Protein AF-A0A2H3NY07-F1 (afdb_monomer_lite)

Organism: NCBI:txid1469170

Secondary structure (DSSP, 8-state):
--PPPPPSS-S---EEEEEE-TTS-EEEEEEB-HHHHHT-EEEE--TT-TT-TT-EEHHHHHT-SSHHHHHHHH---SEEEE-SSEEEEEETTEEEEEEEETTEEEEEEEEE-STTEEEEETTEEE-TT-BGGGS-HHHHTT-EE---TT-S-TT--EEEEEEBBPTT--SSSSPPBGGGGTSEEEEEEETTTTEEEEEEEE-SS--

Foldseek 3Di:
DDDDDDDPDFQADWDWDWDQDPVRDTAIATAAEPVQLQVKFKAFQDPPCPPRPPGDRNVVQFPDPDPVVVCVVPNAAPDWDDDPFWIWGHHVQKIWIWGDDPSFTGTFKIKGQDQRIWMQTPNHIDGFPAALVSHDPNQVVQKDADPPPPDPPPFFGIKHKHFYADPPQDPPHDGHTPPNRQFTWMFTAGPVSRTTRMIMTGHPGRD

Sequence (207 aa):
MLCLVSVPGYAQDVDVFRSEDMHGQTSERPYISYGYLQAVLIGRDDADVQTLDRGLVFQELLEVSSVDDIINMLGEPVSVDETRRTTTLNYEGARIEYYEHDGSTGVINIEIDGCDWSLTVAGTRLYPGMDVEALSPSVQAGRKAGDTSTFDAQDIDSFVAIPIAAPDSGRRGAPEMMQEGRAQFLLFANDETDVVEMIRFTRLGPW

pLDDT: mean 80.47, std 17.18, range [29.16, 98.0]

Radius of gyration: 17.13 Å; chains: 1; bounding box: 45×46×42 Å

Structure (mmCIF, N/CA/C/O backbone):
data_AF-A0A2H3NY07-F1
#
_entry.id   AF-A0A2H3NY07-F1
#
loop_
_atom_site.group_PDB
_atom_site.id
_atom_site.type_symbol
_atom_site.label_atom_id
_atom_site.label_alt_id
_atom_site.label_comp_id
_atom_site.label_asym_id
_atom_site.label_entity_id
_atom_site.label_seq_id
_atom_site.pdbx_PDB_ins_code
_atom_site.Cartn_x
_atom_site.Cartn_y
_atom_site.Cartn_z
_atom_site.occupancy
_atom_site.B_iso_or_equiv
_atom_site.auth_seq_id
_atom_site.auth_comp_id
_atom_site.auth_asym_id
_atom_site.auth_atom_id
_atom_site.pdbx_PDB_model_num
ATOM 1 N N . MET A 1 1 ? -0.164 -26.821 3.092 1.00 33.91 1 MET A N 1
ATOM 2 C CA . MET A 1 1 ? -1.286 -26.445 2.210 1.00 33.91 1 MET A CA 1
ATOM 3 C C . MET A 1 1 ? -0.644 -25.728 1.035 1.00 33.91 1 MET A C 1
ATOM 5 O O . MET A 1 1 ? 0.132 -24.823 1.284 1.00 33.91 1 MET A O 1
ATOM 9 N N . LEU A 1 2 ? -0.771 -26.257 -0.183 1.00 29.16 2 LEU A N 1
ATOM 10 C CA . LEU A 1 2 ? -0.069 -25.753 -1.372 1.00 29.16 2 LEU A CA 1
ATOM 11 C C . LEU A 1 2 ? -1.002 -24.778 -2.096 1.00 29.16 2 LEU A C 1
ATOM 13 O O . LEU A 1 2 ? -2.047 -25.210 -2.583 1.00 29.16 2 LEU A O 1
ATOM 17 N N . CYS A 1 3 ? -0.650 -23.494 -2.135 1.00 33.53 3 CYS A N 1
ATOM 18 C CA . CYS A 1 3 ? -1.372 -22.505 -2.932 1.00 33.53 3 CYS A CA 1
ATOM 19 C C . CYS A 1 3 ? -1.146 -22.786 -4.426 1.00 33.53 3 CYS A C 1
ATOM 21 O O . CYS A 1 3 ? -0.040 -23.113 -4.858 1.00 33.53 3 CYS A O 1
ATOM 23 N N . LEU A 1 4 ? -2.233 -22.748 -5.197 1.00 32.88 4 LEU A N 1
ATOM 24 C CA . LEU A 1 4 ? -2.273 -23.092 -6.617 1.00 32.88 4 LEU A CA 1
ATOM 25 C C . LEU A 1 4 ? -1.546 -22.047 -7.478 1.00 32.88 4 LEU A C 1
ATOM 27 O O . LEU A 1 4 ? -1.662 -20.847 -7.259 1.00 32.88 4 LEU A O 1
ATOM 31 N N . VAL A 1 5 ? -0.830 -22.553 -8.482 1.00 36.59 5 VAL A N 1
ATOM 32 C CA . VAL A 1 5 ? 0.031 -21.820 -9.422 1.00 36.59 5 VAL A CA 1
ATOM 33 C C . VAL A 1 5 ? -0.788 -20.888 -10.329 1.00 36.59 5 VAL A C 1
ATOM 35 O O . VAL A 1 5 ? -1.816 -21.299 -10.874 1.00 36.59 5 VAL A O 1
ATOM 38 N N . SER A 1 6 ? -0.316 -19.650 -10.506 1.00 34.41 6 SER A N 1
ATOM 39 C CA . SER A 1 6 ? -0.931 -18.618 -11.347 1.00 34.41 6 SER A CA 1
ATOM 40 C C . SER A 1 6 ? -0.688 -18.819 -12.857 1.00 34.41 6 SER A C 1
ATOM 42 O O . SER A 1 6 ? 0.208 -19.535 -13.304 1.00 34.41 6 SER A O 1
ATOM 44 N N . VAL A 1 7 ? -1.565 -18.189 -13.644 1.00 38.09 7 VAL A N 1
ATOM 45 C CA . VAL A 1 7 ? -1.602 -18.089 -15.119 1.00 38.09 7 VAL A CA 1
ATOM 46 C C . VAL A 1 7 ? -0.354 -17.335 -15.640 1.00 38.09 7 VAL A C 1
ATOM 48 O O . VAL A 1 7 ? 0.185 -16.526 -14.890 1.00 38.09 7 VAL A O 1
ATOM 51 N N . PRO A 1 8 ? 0.135 -17.531 -16.891 1.00 38.34 8 PRO A N 1
ATOM 52 C CA . PRO A 1 8 ? 1.382 -16.905 -17.334 1.00 38.34 8 PRO A CA 1
ATOM 53 C C . PRO A 1 8 ? 1.234 -15.378 -17.444 1.00 38.34 8 PRO A C 1
ATOM 55 O O . PRO A 1 8 ? 0.572 -14.878 -18.354 1.00 38.34 8 PRO A O 1
ATOM 58 N N . GLY A 1 9 ? 1.865 -14.656 -16.520 1.00 52.06 9 GLY A N 1
ATOM 59 C CA . GLY A 1 9 ? 1.938 -13.195 -16.441 1.00 52.06 9 GLY A CA 1
ATOM 60 C C . GLY A 1 9 ? 2.666 -12.769 -15.15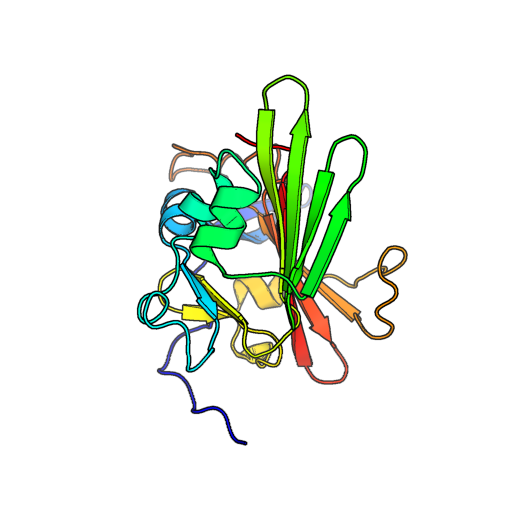9 1.00 52.06 9 GLY A C 1
ATOM 61 O O . GLY A 1 9 ? 2.692 -13.531 -14.196 1.00 52.06 9 GLY A O 1
ATOM 62 N N . TYR A 1 10 ? 3.296 -11.589 -15.147 1.00 54.22 10 TYR A N 1
ATOM 63 C CA . TYR A 1 10 ? 3.945 -11.063 -13.936 1.00 54.22 10 TYR A CA 1
ATOM 64 C C . TYR A 1 10 ? 2.909 -10.631 -12.897 1.00 54.22 10 TYR A C 1
ATOM 66 O O . TYR A 1 10 ? 1.843 -10.133 -13.264 1.00 54.22 10 TYR A O 1
ATOM 74 N N . ALA A 1 11 ? 3.271 -10.752 -11.616 1.00 48.78 11 ALA A N 1
ATOM 75 C CA . ALA A 1 11 ? 2.436 -10.515 -10.437 1.00 48.78 11 ALA A CA 1
ATOM 76 C C . ALA A 1 11 ? 1.826 -9.106 -10.327 1.00 48.78 11 ALA A C 1
ATOM 78 O O . ALA A 1 11 ? 0.896 -8.889 -9.557 1.00 48.78 11 ALA A O 1
ATOM 79 N N . GLN A 1 12 ? 2.338 -8.159 -11.115 1.00 56.06 12 GLN A N 1
ATOM 80 C CA . GLN A 1 12 ? 1.830 -6.799 -11.252 1.00 56.06 12 GLN A CA 1
ATOM 81 C C . GLN A 1 12 ? 2.138 -6.267 -12.655 1.00 56.06 12 GLN A C 1
ATOM 83 O O . GLN A 1 12 ? 3.253 -6.449 -13.159 1.00 56.06 12 GLN A O 1
ATOM 88 N N . ASP A 1 13 ? 1.182 -5.567 -13.261 1.00 63.28 13 ASP A N 1
ATOM 89 C CA . ASP A 1 13 ? 1.467 -4.698 -14.404 1.00 63.28 13 ASP A CA 1
ATOM 90 C C . ASP A 1 13 ? 1.715 -3.279 -13.878 1.00 63.28 13 ASP A C 1
ATOM 92 O O . ASP A 1 13 ? 0.894 -2.714 -13.149 1.00 63.28 13 ASP A O 1
ATOM 96 N N . VAL A 1 14 ? 2.885 -2.727 -14.190 1.00 66.81 14 VAL A N 1
ATOM 97 C CA . VAL A 1 14 ? 3.298 -1.377 -13.791 1.00 66.81 14 VAL A CA 1
ATOM 98 C C . VAL A 1 14 ? 3.719 -0.623 -15.031 1.00 66.81 14 VAL A C 1
ATOM 100 O O . VAL A 1 14 ? 4.373 -1.173 -15.919 1.00 66.81 14 VAL A O 1
ATOM 103 N N . ASP A 1 15 ? 3.396 0.661 -15.066 1.00 78.88 15 ASP A N 1
ATOM 104 C CA . ASP A 1 15 ? 3.980 1.517 -16.077 1.00 78.88 15 ASP A CA 1
ATOM 105 C C . ASP A 1 15 ? 5.436 1.813 -15.697 1.00 78.88 15 ASP A C 1
ATOM 107 O O . ASP A 1 15 ? 5.825 1.820 -14.526 1.00 78.88 15 ASP A O 1
ATOM 111 N N . VAL A 1 16 ? 6.261 2.076 -16.703 1.00 75.69 16 VAL A N 1
ATOM 112 C CA . VAL A 1 16 ? 7.671 2.406 -16.512 1.00 75.69 16 VAL A CA 1
ATOM 113 C C . VAL A 1 16 ? 7.947 3.727 -17.194 1.00 75.69 16 VAL A C 1
ATOM 115 O O . VAL A 1 16 ? 7.665 3.894 -18.382 1.00 75.69 16 VAL A O 1
ATOM 118 N N . PHE A 1 17 ? 8.546 4.663 -16.463 1.00 78.25 17 PHE A N 1
ATOM 119 C CA . PHE A 1 17 ? 9.126 5.847 -17.081 1.00 78.25 17 PHE A CA 1
ATOM 120 C C . PHE A 1 17 ? 10.647 5.759 -17.054 1.00 78.25 17 PHE A C 1
ATOM 122 O O . PHE A 1 17 ? 11.261 5.208 -16.137 1.00 78.25 17 PHE A O 1
ATOM 129 N N . ARG A 1 18 ? 11.255 6.308 -18.102 1.00 75.38 18 ARG A N 1
ATOM 130 C CA . ARG A 1 18 ? 12.702 6.413 -18.232 1.00 75.38 18 ARG A CA 1
ATOM 131 C C . ARG A 1 18 ? 13.138 7.771 -17.714 1.00 75.38 18 ARG A C 1
ATOM 133 O O . ARG A 1 18 ? 12.668 8.794 -18.209 1.00 75.38 18 ARG A O 1
ATOM 140 N N . SER A 1 19 ? 14.035 7.773 -16.737 1.00 68.62 19 SER A N 1
ATOM 141 C CA . SER A 1 19 ? 14.726 8.978 -16.286 1.00 68.62 19 SER A CA 1
ATOM 142 C C . SER A 1 19 ? 16.207 8.863 -16.587 1.00 68.62 19 SER A C 1
ATOM 144 O O . SER A 1 19 ? 16.833 7.865 -16.232 1.00 68.62 19 SER A O 1
ATOM 146 N N . GLU A 1 20 ? 16.758 9.887 -17.222 1.00 72.56 20 GLU A N 1
ATOM 147 C CA . GLU A 1 20 ? 18.198 10.033 -17.389 1.00 72.56 20 GLU A CA 1
ATOM 148 C C . GLU A 1 20 ? 18.765 10.720 -16.143 1.00 72.56 20 GLU A C 1
ATOM 150 O O . GLU A 1 20 ? 18.249 11.755 -15.711 1.00 72.56 20 GLU A O 1
ATOM 155 N N . ASP A 1 21 ? 19.769 10.115 -15.513 1.00 68.75 21 ASP A N 1
ATOM 156 C CA . ASP A 1 21 ? 20.472 10.742 -14.399 1.00 68.75 21 ASP A CA 1
ATOM 157 C C . ASP A 1 21 ? 21.435 11.844 -14.883 1.00 68.75 21 ASP A C 1
ATOM 159 O O . ASP A 1 21 ? 21.634 12.064 -16.079 1.00 68.75 21 ASP A O 1
ATOM 163 N N . MET A 1 22 ? 22.073 12.551 -13.944 1.00 66.12 22 MET A N 1
ATOM 164 C CA . MET A 1 22 ? 23.036 13.616 -14.273 1.00 66.12 22 MET A CA 1
ATOM 165 C C . MET A 1 22 ? 24.298 13.114 -15.007 1.00 66.12 22 MET A C 1
ATOM 167 O O . MET A 1 22 ? 25.128 13.927 -15.415 1.00 66.12 22 MET A O 1
ATOM 171 N N . HIS A 1 23 ? 24.460 11.799 -15.167 1.00 72.38 23 HIS A N 1
ATOM 172 C CA . HIS A 1 23 ? 25.573 11.146 -15.849 1.00 72.38 23 HIS A CA 1
ATOM 173 C C . HIS A 1 23 ? 25.169 10.535 -17.200 1.00 72.38 23 HIS A C 1
ATOM 175 O O . HIS A 1 23 ? 25.985 9.853 -17.824 1.00 72.38 23 HIS A O 1
ATOM 181 N N . GLY A 1 24 ? 23.947 10.791 -17.678 1.00 67.75 24 GLY A N 1
ATOM 182 C CA . GLY A 1 24 ? 23.454 10.270 -18.951 1.00 67.75 24 GLY A CA 1
ATOM 183 C C . GLY A 1 24 ? 22.980 8.816 -18.887 1.00 67.75 24 GLY A C 1
ATOM 184 O O . GLY A 1 24 ? 22.704 8.209 -19.924 1.00 67.75 24 GLY A O 1
ATOM 185 N N . GLN A 1 25 ? 22.904 8.218 -17.693 1.00 71.94 25 GLN A N 1
ATOM 186 C CA . GLN A 1 25 ? 22.398 6.861 -17.537 1.00 71.94 25 GLN A CA 1
ATOM 187 C C . GLN A 1 25 ? 20.877 6.880 -17.493 1.00 71.94 25 GLN A C 1
ATOM 189 O O . GLN A 1 25 ? 20.257 7.512 -16.639 1.00 71.94 25 GLN A O 1
ATOM 194 N N . THR A 1 26 ? 20.264 6.145 -18.416 1.00 72.62 26 THR A N 1
ATOM 195 C CA . THR A 1 26 ? 18.824 5.909 -18.392 1.00 72.62 26 THR A CA 1
ATOM 196 C C . THR A 1 26 ? 18.505 4.833 -17.361 1.00 72.62 26 THR A C 1
ATOM 198 O O . THR A 1 26 ? 18.963 3.700 -17.481 1.00 72.62 26 THR A O 1
ATOM 201 N N . SER A 1 27 ? 17.686 5.183 -16.377 1.00 70.62 27 SER A N 1
ATOM 202 C CA . SER A 1 27 ? 17.085 4.246 -15.431 1.00 70.62 27 SER A CA 1
ATOM 203 C C . SER A 1 27 ? 15.594 4.116 -15.709 1.00 70.62 27 SER A C 1
ATOM 205 O O . SER A 1 27 ? 14.904 5.101 -15.982 1.00 70.62 27 SER A O 1
ATOM 207 N N . GLU A 1 28 ? 15.107 2.884 -15.655 1.00 79.31 28 GLU A N 1
ATOM 208 C CA . G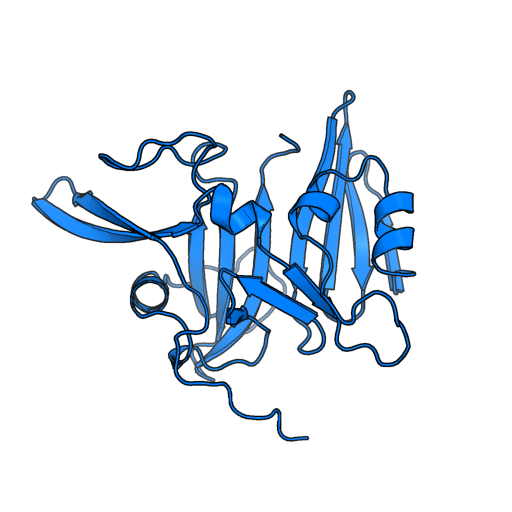LU A 1 28 ? 13.686 2.568 -15.698 1.00 79.31 28 GLU A CA 1
ATOM 209 C C . GLU A 1 28 ? 13.141 2.560 -14.272 1.00 79.31 28 GLU A C 1
ATOM 211 O O . GLU A 1 28 ? 13.731 1.953 -13.378 1.00 79.31 28 GLU A O 1
ATOM 216 N N . ARG A 1 29 ? 12.042 3.281 -14.045 1.00 79.56 29 ARG A N 1
ATOM 217 C CA . ARG A 1 29 ? 11.394 3.364 -12.736 1.00 79.56 29 ARG A CA 1
ATOM 218 C C . ARG A 1 29 ? 9.937 2.926 -12.853 1.00 79.56 29 ARG A C 1
ATOM 220 O O . ARG A 1 29 ? 9.212 3.537 -13.645 1.00 79.56 29 ARG A O 1
ATOM 227 N N . PRO A 1 30 ? 9.514 1.893 -12.101 1.00 87.12 30 PRO A N 1
ATOM 228 C CA . PRO A 1 30 ? 8.125 1.468 -12.099 1.00 87.12 30 PRO A CA 1
ATOM 229 C C . PRO A 1 30 ? 7.254 2.516 -11.401 1.00 87.12 30 PRO A C 1
ATOM 231 O O . PRO A 1 30 ? 7.706 3.188 -10.472 1.00 87.12 30 PRO A O 1
ATOM 234 N N . TYR A 1 31 ? 6.007 2.644 -11.833 1.00 87.62 31 TYR A N 1
ATOM 235 C CA . TYR A 1 31 ? 4.976 3.424 -11.159 1.00 87.62 31 TYR A CA 1
ATOM 236 C C . TYR A 1 31 ? 3.590 2.829 -11.431 1.00 87.62 31 TYR A C 1
ATOM 238 O O . TYR A 1 31 ? 3.377 2.104 -12.405 1.00 87.62 31 TYR A O 1
ATOM 246 N N . ILE A 1 32 ? 2.631 3.157 -10.570 1.00 87.81 32 ILE A N 1
ATOM 247 C CA . ILE A 1 32 ? 1.217 2.835 -10.772 1.00 87.81 32 ILE A CA 1
ATOM 248 C C . ILE A 1 32 ? 0.518 4.096 -11.275 1.00 87.81 32 ILE A C 1
ATOM 250 O O . ILE A 1 32 ? 0.571 5.148 -10.634 1.00 87.81 32 ILE A O 1
ATOM 254 N N . SER A 1 33 ? -0.117 4.018 -12.446 1.00 87.94 33 SER A N 1
ATOM 255 C CA . SER A 1 33 ? -0.945 5.120 -12.936 1.00 87.94 33 SER A CA 1
ATOM 256 C C . SER A 1 33 ? -2.154 5.324 -12.024 1.00 87.94 33 SER A C 1
ATOM 258 O O . SER A 1 33 ? -2.652 4.370 -11.424 1.00 87.94 33 SER A O 1
ATOM 260 N N . TYR A 1 34 ? -2.676 6.552 -11.956 1.00 86.19 34 TYR A N 1
ATOM 261 C CA . TYR A 1 34 ? -3.884 6.812 -11.171 1.00 86.19 34 TYR A CA 1
ATOM 262 C C . TYR A 1 34 ? -5.042 5.896 -11.595 1.00 86.19 34 TYR A C 1
ATOM 264 O O . TYR A 1 34 ? -5.708 5.322 -10.747 1.00 86.19 34 TYR A O 1
ATOM 272 N N . GLY A 1 35 ? -5.217 5.660 -12.902 1.00 86.00 35 GLY A N 1
ATOM 273 C CA . GLY A 1 35 ? -6.235 4.740 -13.418 1.00 86.00 35 GLY A CA 1
ATOM 274 C C . GLY A 1 35 ? -6.055 3.291 -12.950 1.00 86.00 35 GLY A C 1
ATOM 275 O O . GLY A 1 35 ? -7.044 2.621 -12.669 1.00 86.00 35 GLY A O 1
ATOM 276 N N . TYR A 1 36 ? -4.813 2.811 -12.820 1.00 86.88 36 TYR A N 1
ATOM 277 C CA . TYR A 1 36 ? -4.547 1.492 -12.240 1.00 86.88 36 TYR A CA 1
ATOM 278 C C . TYR A 1 36 ? -4.832 1.452 -10.744 1.00 86.88 36 TYR A C 1
ATOM 280 O O . TYR A 1 36 ? -5.387 0.455 -10.296 1.00 86.88 36 TYR A O 1
ATOM 288 N N . LEU A 1 37 ? -4.549 2.52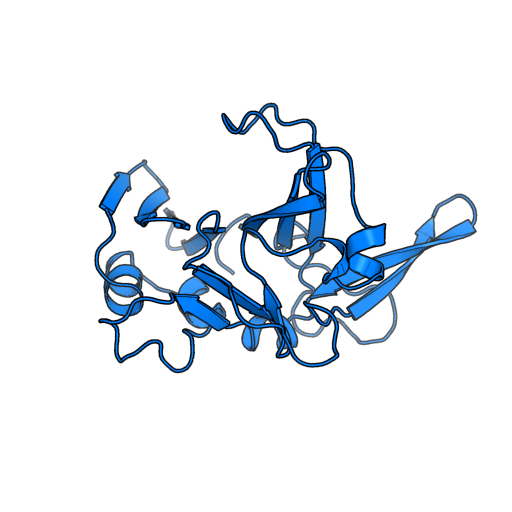7 -9.998 1.00 88.19 37 LEU A N 1
ATOM 289 C CA . LEU A 1 37 ? -4.929 2.626 -8.585 1.00 88.19 37 LEU A CA 1
ATOM 290 C C . LEU A 1 37 ? -6.444 2.440 -8.394 1.00 88.19 37 LEU A C 1
ATOM 292 O O . LEU A 1 37 ? -6.850 1.688 -7.513 1.00 88.19 37 LEU A O 1
ATOM 296 N N . GLN A 1 38 ? -7.273 3.067 -9.240 1.00 86.94 38 GLN A N 1
ATOM 297 C CA . GLN A 1 38 ? -8.741 2.953 -9.150 1.00 86.94 38 GLN A CA 1
ATOM 298 C C . GLN A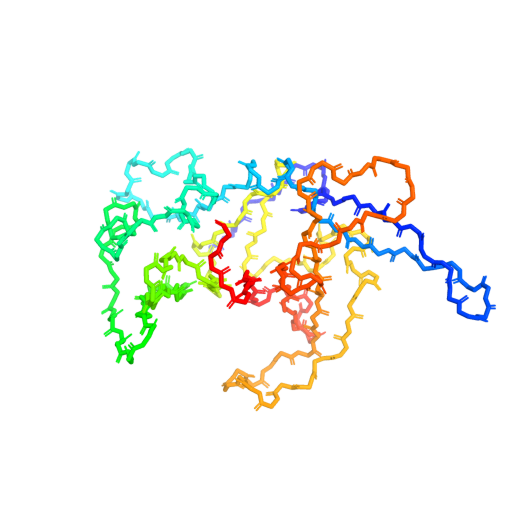 1 38 ? -9.249 1.524 -9.384 1.00 86.94 38 GLN A C 1
ATOM 300 O O . GLN A 1 38 ? -10.356 1.180 -8.980 1.00 86.94 38 GLN A O 1
ATOM 305 N N . ALA A 1 39 ? -8.449 0.701 -10.063 1.00 86.62 39 ALA A N 1
ATOM 306 C CA . ALA A 1 39 ? -8.758 -0.690 -10.362 1.00 86.62 39 ALA A CA 1
ATOM 307 C C . ALA A 1 39 ? -8.104 -1.675 -9.380 1.00 86.62 39 ALA A C 1
ATOM 309 O O . ALA A 1 39 ? -8.273 -2.884 -9.553 1.00 86.62 39 ALA A O 1
ATOM 310 N N . VAL A 1 40 ? -7.348 -1.196 -8.381 1.00 90.25 40 VAL A N 1
ATOM 311 C CA . VAL A 1 40 ? -6.769 -2.079 -7.365 1.00 90.25 40 VAL A CA 1
ATOM 312 C C . VAL A 1 40 ? -7.888 -2.652 -6.511 1.00 90.25 40 VAL A C 1
ATOM 314 O O . VAL A 1 40 ? -8.768 -1.927 -6.047 1.00 90.25 40 VAL A O 1
ATOM 317 N N . LEU A 1 41 ? -7.834 -3.960 -6.289 1.00 90.75 41 LEU A N 1
ATOM 318 C CA . LEU A 1 41 ? -8.743 -4.660 -5.389 1.00 90.75 41 LEU A CA 1
ATOM 319 C C . LEU A 1 41 ? -7.969 -5.145 -4.168 1.00 90.75 41 LEU A C 1
ATOM 321 O O . LEU A 1 41 ? -6.876 -5.680 -4.329 1.00 90.75 41 LEU A O 1
ATOM 325 N N . ILE A 1 42 ? -8.538 -5.001 -2.976 1.00 90.56 42 ILE A N 1
ATOM 326 C CA . ILE A 1 42 ? -8.066 -5.670 -1.763 1.00 90.56 42 ILE A CA 1
ATOM 327 C C . ILE A 1 42 ? -8.949 -6.888 -1.493 1.00 90.56 42 ILE A C 1
ATOM 329 O O . ILE A 1 42 ? -10.177 -6.802 -1.490 1.00 90.56 42 ILE A O 1
ATOM 333 N N . GLY A 1 43 ? -8.315 -8.045 -1.341 1.00 86.38 43 GLY A N 1
ATOM 334 C CA . GLY A 1 43 ? -8.975 -9.321 -1.094 1.00 86.38 43 GLY A CA 1
ATOM 335 C C . GLY A 1 43 ? -8.537 -9.915 0.236 1.00 86.38 43 GLY A C 1
ATOM 336 O O . GLY A 1 43 ? -7.376 -9.769 0.621 1.00 86.38 43 GLY A O 1
ATOM 337 N N . ARG A 1 44 ? -9.470 -10.607 0.891 1.00 83.94 44 ARG A N 1
ATOM 338 C CA . ARG A 1 44 ? -9.249 -11.403 2.099 1.00 83.94 44 ARG A CA 1
ATOM 339 C C . ARG A 1 44 ? -9.849 -12.786 1.858 1.00 83.94 44 ARG A C 1
ATOM 341 O O . ARG A 1 44 ? -11.048 -12.882 1.598 1.00 83.94 44 ARG A O 1
ATOM 348 N N . ASP A 1 45 ? -9.029 -13.828 1.924 1.00 73.12 45 ASP A N 1
ATOM 349 C CA . ASP A 1 45 ? -9.415 -15.229 1.726 1.00 73.12 45 ASP A CA 1
ATOM 350 C C . ASP A 1 45 ? -10.099 -15.778 2.996 1.00 73.12 45 ASP A C 1
ATOM 352 O O . ASP A 1 45 ? -9.696 -16.795 3.551 1.00 73.12 45 ASP A O 1
ATOM 356 N N . ASP A 1 46 ? -11.146 -15.102 3.481 1.00 62.03 46 ASP A N 1
ATOM 357 C CA . ASP A 1 46 ? -11.950 -15.587 4.604 1.00 62.03 46 ASP A CA 1
ATOM 358 C C . ASP A 1 46 ? -13.223 -16.274 4.104 1.00 62.03 46 ASP A C 1
ATOM 360 O O . ASP A 1 46 ? -14.037 -15.689 3.387 1.00 62.03 46 ASP A O 1
ATOM 364 N N . ALA A 1 47 ? -13.424 -17.526 4.520 1.00 44.50 47 ALA A N 1
ATOM 365 C CA . ALA A 1 47 ? -14.522 -18.379 4.058 1.00 44.50 47 ALA A CA 1
ATOM 366 C C . ALA A 1 47 ? -15.930 -17.894 4.475 1.00 44.50 47 ALA A C 1
ATOM 368 O O . ALA A 1 47 ? -16.922 -18.469 4.024 1.00 44.50 47 ALA A O 1
ATOM 369 N N . ASP A 1 48 ? -16.026 -16.863 5.322 1.00 42.53 48 ASP A N 1
ATOM 370 C CA . ASP A 1 48 ? -17.279 -16.403 5.942 1.00 42.53 48 ASP A CA 1
ATOM 371 C C . ASP A 1 48 ? -17.743 -15.007 5.474 1.00 42.53 48 ASP A C 1
ATOM 373 O O . ASP A 1 48 ? -18.860 -14.583 5.778 1.00 42.53 48 ASP A O 1
ATOM 377 N N . VAL A 1 49 ? -16.944 -14.293 4.668 1.00 46.50 49 VAL A N 1
ATOM 378 C CA . VAL A 1 49 ? -17.314 -12.966 4.142 1.00 46.50 49 VAL A CA 1
ATOM 379 C C . VAL A 1 49 ? -17.783 -13.097 2.690 1.00 46.50 49 VAL A C 1
ATOM 381 O O . VAL A 1 49 ? -17.043 -12.844 1.742 1.00 46.50 49 VAL A O 1
ATOM 384 N N . GLN A 1 50 ? -19.057 -13.469 2.498 1.00 41.22 50 GLN A N 1
ATOM 385 C CA . GLN A 1 50 ? -19.695 -13.615 1.170 1.00 41.22 50 GLN A CA 1
ATOM 386 C C . GLN A 1 50 ? -19.628 -12.346 0.289 1.00 41.22 50 GLN A C 1
ATOM 388 O O . GLN A 1 50 ? -19.900 -12.405 -0.909 1.00 41.22 50 GLN A O 1
ATOM 393 N N . THR A 1 51 ? -19.281 -11.192 0.860 1.00 42.50 51 THR A N 1
ATOM 394 C CA . THR A 1 51 ? -19.158 -9.900 0.174 1.00 42.50 51 THR A CA 1
ATOM 395 C C . THR A 1 51 ? -17.808 -9.670 -0.513 1.00 42.50 51 THR A C 1
ATOM 397 O O . THR A 1 51 ? -17.738 -8.799 -1.377 1.00 42.50 51 THR A O 1
ATOM 400 N N . LEU A 1 52 ? -16.760 -10.444 -0.200 1.00 51.66 52 LEU A N 1
ATOM 401 C CA . LEU A 1 52 ? -15.407 -10.242 -0.749 1.00 51.66 52 LEU A CA 1
ATOM 402 C C . LEU A 1 52 ? -15.047 -11.163 -1.921 1.00 51.66 52 LEU A C 1
ATOM 404 O O . LEU A 1 52 ? -13.949 -11.054 -2.458 1.00 51.66 52 LEU A O 1
ATOM 408 N N . ASP A 1 53 ? -15.989 -11.970 -2.415 1.00 46.53 53 ASP A N 1
ATOM 409 C CA . ASP A 1 53 ? -15.801 -12.885 -3.561 1.00 46.53 53 ASP A CA 1
ATOM 410 C C . ASP A 1 53 ? -15.446 -12.150 -4.885 1.00 46.53 53 ASP A C 1
ATOM 412 O O . ASP A 1 53 ? -15.195 -12.761 -5.923 1.00 46.53 53 ASP A O 1
ATOM 416 N N . ARG A 1 54 ? -15.429 -10.805 -4.870 1.00 53.00 54 ARG A N 1
ATOM 417 C CA . ARG A 1 54 ? -14.984 -9.924 -5.967 1.00 53.00 54 ARG A CA 1
ATOM 418 C C . ARG A 1 54 ? -13.843 -8.962 -5.602 1.00 53.00 54 ARG A C 1
ATOM 420 O O . ARG A 1 54 ? -13.420 -8.216 -6.480 1.00 53.00 54 ARG A O 1
ATOM 427 N N . GLY A 1 55 ? -13.345 -8.986 -4.363 1.00 64.06 55 GLY A N 1
ATOM 428 C CA . GLY A 1 55 ? -12.432 -7.978 -3.812 1.00 64.06 55 GLY A CA 1
ATOM 429 C C . GLY A 1 55 ? -13.113 -6.624 -3.556 1.00 64.06 55 GLY A C 1
ATOM 430 O O . GLY A 1 55 ? -14.032 -6.229 -4.273 1.00 64.06 55 GLY A O 1
ATOM 431 N N . LEU A 1 56 ? -12.673 -5.909 -2.519 1.00 83.25 56 LEU A N 1
ATOM 432 C CA . LEU A 1 56 ? -13.081 -4.529 -2.237 1.00 83.25 56 LEU A CA 1
ATOM 433 C C . LEU A 1 56 ? -12.261 -3.578 -3.113 1.00 83.25 56 LEU A C 1
ATOM 435 O O . LEU A 1 56 ? -11.051 -3.758 -3.255 1.00 83.25 56 LEU A O 1
ATOM 439 N N . VAL A 1 57 ? -12.889 -2.553 -3.689 1.00 87.75 57 VAL A N 1
ATOM 440 C CA . VAL A 1 57 ? -12.159 -1.544 -4.464 1.00 87.75 57 VAL A CA 1
ATOM 441 C C . VAL A 1 57 ? -11.271 -0.749 -3.511 1.00 87.75 57 VAL A C 1
ATOM 443 O O . VAL A 1 57 ? -11.749 -0.079 -2.600 1.00 87.75 57 VAL A O 1
ATOM 446 N N . PHE A 1 58 ? -9.960 -0.808 -3.728 1.00 90.94 58 PHE A N 1
ATOM 447 C CA . PHE A 1 58 ? -8.964 -0.191 -2.854 1.00 90.94 58 PHE A CA 1
ATOM 448 C C . PHE A 1 58 ? -9.202 1.310 -2.686 1.00 90.94 58 PHE A C 1
ATOM 450 O O . PHE A 1 58 ? -9.078 1.838 -1.588 1.00 90.94 58 PHE A O 1
ATOM 457 N N . GLN A 1 59 ? -9.611 1.993 -3.759 1.00 89.94 59 GLN A N 1
ATOM 458 C CA . GLN A 1 59 ? -9.933 3.416 -3.710 1.00 89.94 59 GLN A CA 1
ATOM 459 C C . GLN A 1 59 ? -11.108 3.733 -2.771 1.00 89.94 59 GLN A C 1
ATOM 461 O O .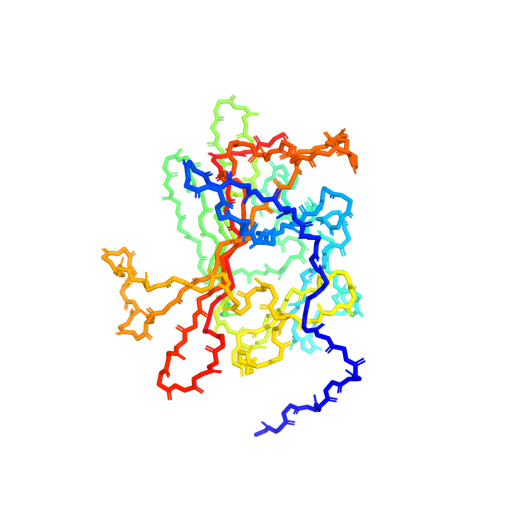 GLN A 1 59 ? -11.038 4.725 -2.053 1.00 89.94 59 GLN A O 1
ATOM 466 N N . GLU A 1 60 ? -12.143 2.889 -2.715 1.00 91.56 60 GLU A N 1
ATOM 467 C CA . GLU A 1 60 ? -13.277 3.091 -1.800 1.00 91.56 60 GLU A CA 1
ATOM 468 C C . GLU A 1 60 ? -12.815 3.031 -0.341 1.00 91.56 60 GLU A C 1
ATOM 470 O O . GLU A 1 60 ? -13.207 3.869 0.467 1.00 91.56 60 GLU A O 1
ATOM 475 N N . LEU A 1 61 ? -11.901 2.106 -0.026 1.00 93.25 61 LEU A N 1
ATOM 476 C CA . LEU A 1 61 ? -11.285 2.010 1.297 1.00 93.25 61 LEU A CA 1
ATOM 477 C C . LEU A 1 61 ? -10.450 3.255 1.645 1.00 93.25 61 LEU A C 1
ATOM 479 O O . LEU A 1 61 ? -10.411 3.676 2.798 1.00 93.25 61 LEU A O 1
ATOM 483 N N . LEU A 1 62 ? -9.784 3.870 0.665 1.00 93.25 62 LEU A N 1
ATOM 484 C CA . LEU A 1 62 ? -9.004 5.091 0.891 1.00 93.25 62 LEU A CA 1
ATOM 485 C C . LEU A 1 62 ? -9.866 6.337 1.131 1.00 93.25 62 LEU A C 1
ATOM 487 O O . LEU A 1 62 ? -9.374 7.302 1.723 1.00 93.25 62 LEU A O 1
ATOM 491 N N . GLU A 1 63 ? -11.115 6.325 0.673 1.00 90.50 63 GLU A N 1
ATOM 492 C CA . GLU A 1 63 ? -12.046 7.463 0.686 1.00 90.50 63 GLU A CA 1
ATOM 493 C C . GLU A 1 63 ? -13.147 7.334 1.757 1.00 90.50 63 GLU A C 1
ATOM 495 O O . GLU A 1 63 ? -14.054 8.166 1.831 1.00 90.50 63 GLU A O 1
ATOM 500 N N . VAL A 1 64 ? -13.061 6.316 2.619 1.00 93.88 64 VAL A N 1
ATOM 501 C CA . VAL A 1 64 ? -13.936 6.161 3.790 1.00 93.88 64 VAL A CA 1
ATOM 502 C C . VAL A 1 64 ? -13.943 7.415 4.661 1.00 93.88 64 VAL A C 1
ATOM 504 O O . VAL A 1 64 ? -12.911 8.044 4.907 1.00 93.88 64 VAL A O 1
ATOM 507 N N . SER A 1 65 ? -15.128 7.766 5.157 1.00 93.00 65 SER A N 1
ATOM 508 C CA . SER A 1 65 ? -15.332 8.973 5.962 1.00 93.00 65 SER A CA 1
ATOM 509 C C . SER A 1 65 ? -15.245 8.714 7.463 1.00 93.00 65 SER A C 1
ATOM 511 O O . SER A 1 65 ? -15.295 9.668 8.239 1.00 93.00 65 SER A O 1
ATOM 513 N N . SER A 1 66 ? -15.165 7.447 7.875 1.00 94.69 66 SER A N 1
ATOM 514 C CA . SER A 1 66 ? -15.126 7.038 9.274 1.00 94.69 66 SER A CA 1
ATOM 515 C C . SER A 1 66 ? -14.470 5.668 9.461 1.00 94.69 66 SER A C 1
ATOM 517 O O . SER A 1 66 ? -14.359 4.873 8.528 1.00 94.69 66 SER A O 1
ATOM 519 N N . VAL A 1 67 ? -14.079 5.376 10.702 1.00 96.06 67 VAL A N 1
ATOM 520 C CA . VAL A 1 67 ? -13.620 4.043 11.126 1.00 96.06 67 VAL A CA 1
ATOM 521 C C . VAL A 1 67 ? -14.739 3.004 10.977 1.00 96.06 67 VAL A C 1
ATOM 523 O O . VAL A 1 67 ? -14.475 1.886 10.539 1.00 96.06 67 VAL A O 1
ATOM 526 N N . ASP A 1 68 ? -15.989 3.382 11.258 1.00 95.44 68 ASP A N 1
ATOM 527 C CA . ASP A 1 68 ? -17.153 2.498 11.124 1.00 95.44 68 ASP A CA 1
ATOM 528 C C . ASP A 1 68 ? -17.351 2.027 9.676 1.00 95.44 68 ASP A C 1
ATOM 530 O O . ASP A 1 68 ? -17.708 0.873 9.444 1.00 95.44 68 ASP A O 1
ATOM 534 N N . ASP A 1 69 ? -17.081 2.882 8.685 1.00 94.69 69 ASP A N 1
ATOM 535 C CA . ASP A 1 69 ? -17.139 2.492 7.271 1.00 94.69 69 ASP A CA 1
ATOM 536 C C . ASP A 1 69 ? -16.112 1.396 6.951 1.00 94.69 69 ASP A C 1
ATOM 538 O O . ASP A 1 69 ? -16.433 0.447 6.237 1.00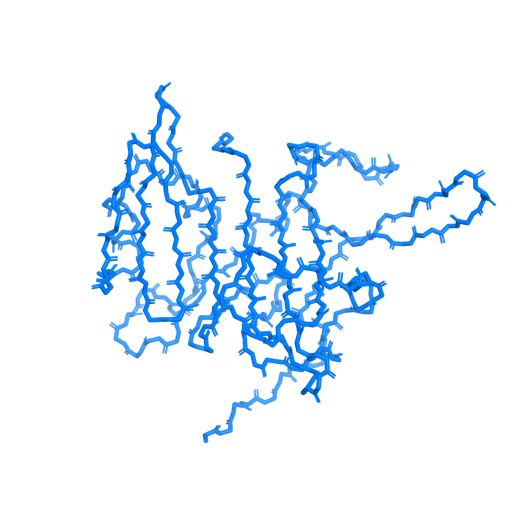 94.69 69 ASP A O 1
ATOM 542 N N . ILE A 1 70 ? -14.906 1.478 7.527 1.00 94.44 70 ILE A N 1
ATOM 543 C CA . ILE A 1 70 ? -13.865 0.450 7.367 1.00 94.44 70 ILE A CA 1
ATOM 544 C C . ILE A 1 70 ? -14.344 -0.879 7.954 1.00 94.44 70 ILE A C 1
ATOM 546 O O . ILE A 1 70 ? -14.244 -1.909 7.290 1.00 94.44 70 ILE A O 1
ATOM 550 N N . ILE A 1 71 ? -14.896 -0.855 9.170 1.00 94.00 71 ILE A N 1
ATOM 551 C CA . ILE A 1 71 ? -15.401 -2.054 9.857 1.00 94.00 71 ILE A CA 1
ATOM 552 C C . ILE A 1 71 ? -16.570 -2.671 9.078 1.00 94.00 71 ILE A C 1
ATOM 554 O O . ILE A 1 71 ? -16.630 -3.884 8.894 1.00 94.00 71 ILE A O 1
ATOM 558 N N . ASN A 1 72 ? -17.471 -1.850 8.536 1.00 91.31 72 ASN A N 1
ATOM 559 C CA . ASN A 1 72 ? -18.568 -2.331 7.696 1.00 91.31 72 ASN A CA 1
ATOM 560 C C . ASN A 1 72 ? -18.074 -2.993 6.397 1.00 91.31 72 ASN A C 1
ATOM 562 O O . ASN A 1 72 ? -18.714 -3.924 5.905 1.00 91.31 72 ASN A O 1
ATOM 566 N N . MET A 1 73 ? -16.958 -2.519 5.834 1.00 89.75 73 MET A N 1
ATOM 567 C CA . MET A 1 73 ? -16.367 -3.075 4.612 1.00 89.75 73 MET A CA 1
ATOM 568 C C . MET A 1 73 ? -15.545 -4.347 4.863 1.00 89.75 73 MET A C 1
ATOM 570 O O . MET A 1 73 ? -15.602 -5.273 4.054 1.00 89.75 73 MET A O 1
ATOM 574 N N . LEU A 1 74 ? -14.764 -4.390 5.947 1.00 90.19 74 LEU A N 1
ATOM 575 C CA . LEU A 1 74 ? -13.732 -5.413 6.183 1.00 90.19 74 LEU A CA 1
ATOM 576 C C . LEU A 1 74 ? -14.040 -6.373 7.342 1.00 90.19 74 LEU A C 1
ATOM 578 O O . LEU A 1 74 ? -13.331 -7.368 7.519 1.00 90.19 74 LEU A O 1
ATOM 582 N N . GLY A 1 75 ? -15.101 -6.102 8.099 1.00 90.69 75 GLY A N 1
ATOM 583 C CA . GLY A 1 75 ? -15.450 -6.808 9.325 1.00 90.69 75 GLY A CA 1
ATOM 584 C C . GLY A 1 75 ? -14.750 -6.240 10.560 1.00 90.69 75 GLY A C 1
ATOM 585 O O . GLY A 1 75 ? -14.024 -5.249 10.504 1.00 90.69 75 GLY A O 1
ATOM 586 N N . GLU A 1 76 ? -14.982 -6.891 11.698 1.00 93.81 76 GLU A N 1
ATOM 587 C CA . GLU A 1 76 ? -14.417 -6.475 12.983 1.00 93.81 76 GLU A CA 1
ATOM 588 C C . GLU A 1 76 ? -12.898 -6.732 13.044 1.00 93.81 76 GLU A C 1
ATOM 590 O O . GLU A 1 76 ? -12.453 -7.844 12.725 1.00 93.81 76 GLU A O 1
ATOM 595 N N . PRO A 1 77 ? -12.089 -5.744 13.467 1.00 95.44 77 PRO A N 1
ATOM 596 C CA . PRO A 1 77 ? -10.670 -5.942 13.725 1.00 95.44 77 PRO A CA 1
ATOM 597 C C . PRO A 1 77 ? -10.437 -6.735 15.021 1.00 95.44 77 PRO A C 1
ATOM 599 O O . PRO A 1 77 ? -11.277 -6.785 15.920 1.00 95.44 77 PRO A O 1
ATOM 602 N N . VAL A 1 78 ? -9.243 -7.314 15.150 1.00 96.38 78 VAL A N 1
ATOM 603 C CA . VAL A 1 78 ? -8.774 -7.982 16.377 1.00 96.38 78 VAL A CA 1
ATOM 604 C C . VAL A 1 78 ? -8.558 -6.967 17.498 1.00 96.38 78 VAL A C 1
ATOM 606 O O . VAL A 1 78 ? -8.862 -7.235 18.662 1.00 96.38 78 VAL A O 1
ATOM 609 N N . SER A 1 79 ? -8.024 -5.795 17.156 1.00 97.44 79 SER A N 1
ATOM 610 C CA . SER A 1 79 ? -7.844 -4.685 18.088 1.00 97.44 79 SER A CA 1
ATOM 611 C C . SER A 1 79 ? -7.864 -3.338 17.375 1.00 97.44 79 SER A C 1
ATOM 613 O O . SER A 1 79 ? -7.624 -3.241 16.169 1.00 97.44 79 SER A O 1
ATOM 615 N N . VAL A 1 80 ? -8.131 -2.288 18.150 1.00 97.56 80 VAL A N 1
ATOM 616 C CA . VAL A 1 80 ? -8.105 -0.898 17.696 1.00 97.56 80 VAL A CA 1
ATOM 617 C C . VAL A 1 80 ? -7.231 -0.094 18.650 1.00 97.56 80 VAL A C 1
ATOM 619 O O . VAL A 1 80 ? -7.457 -0.119 19.861 1.00 97.56 80 VAL A O 1
ATOM 622 N N . ASP A 1 81 ? -6.256 0.623 18.097 1.00 96.69 81 ASP A N 1
ATOM 623 C CA . ASP A 1 81 ? -5.374 1.523 18.836 1.00 96.69 81 ASP A CA 1
ATOM 624 C C . ASP A 1 81 ? -5.612 2.966 18.392 1.00 96.69 81 ASP A C 1
ATOM 626 O O . ASP A 1 81 ? -5.474 3.309 17.218 1.00 96.69 81 ASP A O 1
ATOM 630 N N . GLU A 1 82 ? -5.949 3.839 19.336 1.00 94.38 82 GLU A N 1
ATOM 631 C CA . GLU A 1 82 ? -6.263 5.236 19.046 1.00 94.38 82 GLU A CA 1
ATOM 632 C C . GLU A 1 82 ? -5.172 6.179 19.546 1.00 94.38 82 GLU A C 1
ATOM 634 O O . GLU A 1 82 ? -4.724 6.144 20.695 1.00 94.38 82 GLU A O 1
ATOM 639 N N . THR A 1 83 ? -4.786 7.099 18.672 1.00 91.38 83 THR A N 1
ATOM 640 C CA . THR A 1 83 ? -3.968 8.261 19.004 1.00 91.38 83 THR A CA 1
ATOM 641 C C . THR A 1 83 ? -4.762 9.534 18.729 1.00 91.38 83 THR A C 1
ATOM 643 O O . THR A 1 83 ? -5.879 9.508 18.228 1.00 91.38 83 THR A O 1
ATOM 646 N N . ARG A 1 84 ? -4.177 10.703 19.011 1.00 86.06 84 ARG A N 1
ATOM 647 C CA . ARG A 1 84 ? -4.868 11.990 18.830 1.00 86.06 84 ARG A CA 1
ATOM 648 C C . ARG A 1 84 ? -5.347 12.261 17.391 1.00 86.06 84 ARG A C 1
ATOM 650 O O . ARG A 1 84 ? -6.214 13.111 17.218 1.00 86.06 84 ARG A O 1
ATOM 657 N N . ARG A 1 85 ? -4.723 11.652 16.379 1.00 89.88 85 ARG A N 1
ATOM 658 C CA . ARG A 1 85 ? -4.987 11.935 14.953 1.00 89.88 85 ARG A CA 1
ATOM 659 C C . ARG A 1 85 ? -5.157 10.690 14.092 1.00 89.88 85 ARG A C 1
ATOM 661 O O . ARG A 1 85 ? -5.517 10.819 12.928 1.00 89.88 85 ARG A O 1
ATOM 668 N N . THR A 1 86 ? -4.844 9.524 14.638 1.00 94.06 86 THR A N 1
ATOM 669 C CA . THR A 1 86 ? -4.805 8.281 13.881 1.00 94.06 86 THR A CA 1
ATOM 670 C C . THR A 1 86 ? -5.454 7.184 14.696 1.00 94.06 86 THR A C 1
ATOM 672 O O . THR A 1 86 ? -5.117 7.026 15.873 1.00 94.06 86 THR A O 1
ATOM 675 N N . THR A 1 87 ? -6.323 6.428 14.043 1.00 97.12 87 THR A N 1
ATOM 676 C CA . THR A 1 87 ? -6.906 5.186 14.535 1.00 97.12 87 THR A CA 1
ATOM 677 C C . THR A 1 87 ? -6.301 4.036 13.746 1.00 97.12 87 THR A C 1
ATOM 679 O O . THR A 1 87 ? -6.398 4.006 12.520 1.00 97.12 87 THR A O 1
ATOM 682 N N . THR A 1 88 ? -5.675 3.095 14.436 1.00 98.00 88 THR A N 1
ATOM 683 C CA . THR A 1 88 ? -5.073 1.909 13.833 1.00 98.00 88 THR A CA 1
ATOM 684 C C . THR A 1 88 ? -5.986 0.715 14.069 1.00 98.00 88 THR A C 1
ATOM 686 O O . THR A 1 88 ? -6.238 0.346 15.212 1.00 98.00 88 THR A O 1
ATOM 689 N N . LEU A 1 89 ? -6.485 0.116 12.989 1.00 97.94 89 LEU A N 1
ATOM 690 C CA . LEU A 1 89 ? -7.261 -1.119 13.009 1.00 97.94 89 LEU A CA 1
ATOM 691 C C . LEU A 1 89 ? -6.322 -2.290 12.703 1.00 97.94 89 LEU A C 1
ATOM 693 O O . LEU A 1 89 ? -5.718 -2.331 11.627 1.00 97.94 89 LEU A O 1
ATOM 697 N N . ASN A 1 90 ? -6.207 -3.236 13.633 1.00 96.56 90 ASN A N 1
ATOM 698 C CA . ASN A 1 90 ? -5.366 -4.419 13.477 1.00 96.56 90 ASN A CA 1
ATOM 699 C C . ASN A 1 90 ? -6.242 -5.637 13.164 1.00 96.56 90 ASN A C 1
ATOM 701 O O . ASN A 1 90 ? -7.101 -6.017 13.960 1.00 96.56 90 ASN A O 1
ATOM 705 N N . TYR A 1 91 ? -6.006 -6.260 12.018 1.00 94.38 91 TYR A N 1
ATOM 706 C CA . TYR A 1 91 ? -6.610 -7.517 11.592 1.00 94.38 91 TYR A CA 1
ATOM 707 C C . TYR A 1 91 ? -5.562 -8.632 11.668 1.00 94.38 91 TYR A C 1
ATOM 709 O O . TYR A 1 91 ? -4.361 -8.373 11.745 1.00 94.38 91 TYR A O 1
ATOM 717 N N . GLU A 1 92 ? -5.994 -9.890 11.614 1.00 91.81 92 GLU A N 1
ATOM 718 C CA . GLU A 1 92 ? -5.049 -10.988 11.401 1.00 91.81 92 GLU A CA 1
ATOM 719 C C . GLU A 1 92 ? -4.438 -10.844 9.999 1.00 91.81 92 GLU A C 1
ATOM 721 O O . GLU A 1 92 ? -5.150 -10.939 9.000 1.00 91.81 92 GLU A O 1
ATOM 726 N N . GLY A 1 93 ? -3.136 -10.550 9.927 1.00 91.75 93 GLY A N 1
ATOM 727 C CA . GLY A 1 93 ? -2.407 -10.420 8.663 1.00 91.75 93 GLY A CA 1
ATOM 728 C C . GLY A 1 93 ? -2.509 -9.066 7.952 1.00 91.75 93 GLY A C 1
ATOM 729 O O . GLY A 1 93 ? -2.061 -8.953 6.807 1.00 91.75 93 GLY A O 1
ATOM 730 N N . ALA A 1 94 ? -3.129 -8.055 8.574 1.00 94.88 94 ALA A N 1
ATOM 731 C CA . ALA A 1 94 ? -3.179 -6.707 8.018 1.00 94.88 94 ALA A CA 1
ATOM 732 C C . ALA A 1 94 ? -3.351 -5.621 9.088 1.00 94.88 94 ALA A C 1
ATOM 734 O O . ALA A 1 94 ? -3.989 -5.819 10.121 1.00 94.88 94 ALA A O 1
ATOM 735 N N . ARG A 1 95 ? -2.851 -4.420 8.800 1.00 96.56 95 ARG A N 1
ATOM 736 C CA . ARG A 1 95 ? -3.000 -3.222 9.631 1.00 96.56 95 ARG A CA 1
ATOM 737 C C . ARG A 1 95 ? -3.416 -2.032 8.779 1.00 96.56 95 ARG A C 1
ATOM 739 O O . ARG A 1 95 ? -2.812 -1.763 7.744 1.00 96.56 95 ARG A O 1
ATOM 746 N N . ILE A 1 96 ? -4.420 -1.289 9.233 1.00 96.88 96 ILE A N 1
ATOM 747 C CA . ILE A 1 96 ? -4.940 -0.105 8.540 1.00 96.88 96 ILE A CA 1
ATOM 748 C C . ILE A 1 96 ? -4.850 1.098 9.469 1.00 96.88 96 ILE A C 1
ATOM 750 O O . ILE A 1 96 ? -5.389 1.068 10.571 1.00 96.88 96 ILE A O 1
ATOM 754 N N . GLU A 1 97 ? -4.204 2.173 9.022 1.00 97.31 97 GLU A N 1
ATOM 755 C CA . GLU A 1 97 ? -4.164 3.439 9.756 1.00 97.31 97 GLU A CA 1
ATOM 756 C C . GLU A 1 97 ? -5.106 4.444 9.098 1.00 97.31 97 GLU A C 1
ATOM 758 O O . GLU A 1 97 ? -4.916 4.859 7.949 1.00 97.31 97 GLU A O 1
ATOM 763 N N . TYR A 1 98 ? -6.119 4.852 9.849 1.00 96.88 98 TYR A N 1
ATOM 764 C CA . TYR A 1 98 ? -7.080 5.873 9.476 1.00 96.88 98 TYR A CA 1
ATOM 765 C C . TYR A 1 98 ? -6.714 7.199 10.137 1.00 96.88 98 TYR A C 1
ATOM 767 O O . TYR A 1 98 ? -6.524 7.262 11.349 1.00 96.88 98 TYR A O 1
ATOM 775 N N . TYR A 1 99 ? -6.604 8.258 9.343 1.00 94.94 99 TYR A N 1
ATOM 776 C CA . TYR A 1 99 ? -6.296 9.601 9.816 1.00 94.94 99 TYR A CA 1
ATOM 777 C C . TYR A 1 99 ? -7.570 10.422 9.965 1.00 94.94 99 TYR A C 1
ATOM 779 O O . TYR A 1 99 ? -8.396 10.442 9.056 1.00 94.94 99 TYR A O 1
ATOM 787 N N . GLU A 1 100 ? -7.681 11.158 11.067 1.00 91.62 100 GLU A N 1
ATOM 788 C CA . GLU A 1 100 ? -8.728 12.149 11.292 1.00 91.62 100 GLU A CA 1
ATOM 789 C C . GLU A 1 100 ? -8.142 13.396 11.957 1.00 91.62 100 GLU A C 1
ATOM 791 O O . GLU A 1 100 ? -7.755 13.401 13.131 1.00 91.62 100 GLU A O 1
ATOM 796 N N . HIS A 1 101 ? -8.063 14.489 11.197 1.00 88.75 101 HIS A N 1
ATOM 797 C CA . HIS A 1 101 ? -7.636 15.775 11.734 1.00 88.75 101 HIS A CA 1
ATOM 798 C C . HIS A 1 101 ? -8.090 16.948 10.866 1.00 88.75 101 HIS A C 1
ATOM 800 O O . HIS A 1 101 ? -7.995 16.891 9.644 1.00 88.75 101 HIS A O 1
ATOM 806 N N . ASP A 1 102 ? -8.513 18.046 11.499 1.00 83.06 102 ASP A N 1
ATOM 807 C CA . ASP A 1 102 ? -8.843 19.319 10.839 1.00 83.06 102 ASP A CA 1
ATOM 808 C C . ASP A 1 102 ? -9.814 19.181 9.645 1.00 83.06 102 ASP A C 1
ATOM 810 O O . ASP A 1 102 ? -9.727 19.909 8.658 1.00 83.06 102 ASP A O 1
ATOM 814 N N . GLY A 1 103 ? -10.760 18.238 9.741 1.00 81.88 103 GLY A N 1
ATOM 815 C CA . GLY A 1 103 ? -11.751 17.958 8.695 1.00 81.88 103 GLY A CA 1
ATOM 816 C C . GLY A 1 103 ? -11.228 17.126 7.520 1.00 81.88 103 GLY A C 1
ATOM 817 O O . GLY A 1 103 ? -11.976 16.899 6.575 1.00 81.88 103 GLY A O 1
ATOM 818 N N . SER A 1 104 ? -9.975 16.670 7.574 1.00 87.44 104 SER A N 1
ATOM 819 C CA . SER A 1 104 ? -9.410 15.687 6.655 1.00 87.44 104 SER A CA 1
ATOM 820 C C . SER A 1 104 ? -9.495 14.300 7.281 1.00 87.44 104 SER A C 1
ATOM 822 O O . SER A 1 104 ? -9.004 14.083 8.394 1.00 87.44 104 SER A O 1
ATOM 824 N N . THR A 1 105 ? -10.125 13.382 6.557 1.00 93.69 105 THR A N 1
ATOM 825 C CA . THR A 1 105 ? -10.362 12.005 6.978 1.00 93.69 105 THR A CA 1
ATOM 826 C C . THR A 1 105 ? -10.008 11.017 5.879 1.00 93.69 105 THR A C 1
ATOM 828 O O . THR A 1 105 ? -10.145 11.324 4.696 1.00 93.69 105 THR A O 1
ATOM 831 N N . GLY A 1 106 ? -9.526 9.838 6.264 1.00 95.00 106 GLY A N 1
ATOM 832 C CA . GLY A 1 106 ? -9.308 8.734 5.334 1.00 95.00 106 GLY A CA 1
ATOM 833 C C . GLY A 1 106 ? -8.122 7.854 5.707 1.00 95.00 106 GLY A C 1
ATOM 834 O O . GLY A 1 106 ? -7.291 8.192 6.551 1.00 95.00 106 GLY A O 1
ATOM 835 N N . VAL A 1 107 ? -8.013 6.711 5.035 1.00 96.38 107 VAL A N 1
ATOM 836 C CA . VAL A 1 107 ? -6.939 5.738 5.282 1.00 96.38 107 VAL A CA 1
ATOM 837 C C . VAL A 1 107 ? -5.612 6.251 4.735 1.00 96.38 107 VAL A C 1
ATOM 839 O O . VAL A 1 107 ? -5.527 6.606 3.565 1.00 96.38 107 VAL A O 1
ATOM 842 N N . ILE A 1 108 ? -4.562 6.303 5.546 1.00 95.06 108 ILE A N 1
ATOM 843 C CA . ILE A 1 108 ? -3.235 6.797 5.137 1.00 95.06 108 ILE A CA 1
ATOM 844 C C . ILE A 1 108 ? -2.186 5.693 5.009 1.00 95.06 108 ILE A C 1
ATOM 846 O O . ILE A 1 108 ? -1.152 5.909 4.374 1.00 95.06 108 ILE A O 1
ATOM 850 N N . ASN A 1 109 ? -2.455 4.519 5.577 1.00 95.94 109 ASN A N 1
ATOM 851 C CA . ASN A 1 109 ? -1.557 3.373 5.564 1.00 95.94 109 ASN A CA 1
ATOM 852 C C . ASN A 1 109 ? -2.376 2.083 5.525 1.00 95.94 109 ASN A C 1
ATOM 854 O O . ASN A 1 109 ? -3.351 1.952 6.266 1.00 95.94 109 ASN A O 1
ATOM 858 N N . ILE A 1 110 ? -1.977 1.152 4.666 1.00 96.25 110 ILE A N 1
ATOM 859 C CA . ILE A 1 110 ? -2.482 -0.223 4.657 1.00 96.25 110 ILE A CA 1
ATOM 860 C C . ILE A 1 110 ? -1.259 -1.114 4.564 1.00 96.25 110 ILE A C 1
ATOM 862 O O . ILE A 1 110 ? -0.496 -1.009 3.609 1.00 96.25 110 ILE A O 1
ATOM 866 N N . GLU A 1 111 ? -1.078 -1.980 5.541 1.00 95.81 111 GLU A N 1
ATOM 867 C CA . GLU A 1 111 ? 0.017 -2.931 5.629 1.00 95.81 111 GLU A CA 1
ATOM 868 C C . GLU A 1 111 ? -0.569 -4.336 5.625 1.00 95.81 111 GLU A C 1
ATOM 870 O O . GLU A 1 111 ? -1.530 -4.604 6.339 1.00 95.81 111 GLU A O 1
ATOM 875 N N . ILE A 1 112 ? -0.028 -5.204 4.782 1.00 94.62 112 ILE A N 1
ATOM 876 C CA . ILE A 1 112 ? -0.466 -6.582 4.593 1.00 94.62 112 ILE A CA 1
ATOM 877 C C . ILE A 1 112 ? 0.769 -7.464 4.740 1.00 94.62 112 ILE A C 1
ATOM 879 O O . ILE A 1 112 ? 1.696 -7.352 3.936 1.00 94.62 112 ILE A O 1
ATOM 883 N N . ASP A 1 113 ? 0.774 -8.323 5.751 1.00 91.75 113 ASP A N 1
ATOM 884 C CA . ASP A 1 113 ? 1.859 -9.258 6.079 1.00 91.75 113 ASP A CA 1
ATOM 885 C C . ASP A 1 113 ? 1.370 -10.715 6.209 1.00 91.75 113 ASP A C 1
ATOM 887 O O . ASP A 1 113 ? 2.163 -11.654 6.146 1.00 91.75 113 ASP A O 1
ATOM 891 N N . GLY A 1 114 ? 0.056 -10.932 6.307 1.00 87.69 114 GLY A N 1
ATOM 892 C CA . GLY A 1 114 ? -0.559 -12.255 6.275 1.00 87.69 114 GLY A CA 1
ATOM 893 C C . GLY A 1 114 ? -0.889 -12.722 4.861 1.00 87.69 114 GLY A C 1
ATOM 894 O O . GLY A 1 114 ? -1.320 -11.948 4.007 1.00 87.69 114 GLY A O 1
ATOM 895 N N . CYS A 1 115 ? -0.750 -14.026 4.627 1.00 84.38 115 CYS A N 1
ATOM 896 C CA . CYS A 1 115 ? -1.009 -14.651 3.328 1.00 84.38 115 CYS A CA 1
ATOM 897 C C . CYS A 1 115 ? -2.497 -14.723 2.942 1.00 84.38 115 CYS A C 1
ATOM 899 O O . CYS A 1 115 ? -2.806 -14.923 1.767 1.00 84.38 115 CYS A O 1
ATOM 901 N N . ASP A 1 116 ? -3.407 -14.530 3.899 1.00 86.38 116 ASP A N 1
ATOM 902 C CA . ASP A 1 116 ? -4.853 -14.498 3.649 1.00 86.38 116 ASP A CA 1
ATOM 903 C C . ASP A 1 116 ? -5.304 -13.170 3.026 1.00 86.38 116 ASP A C 1
ATOM 905 O O . ASP A 1 116 ? -6.412 -13.063 2.505 1.00 86.38 116 ASP A O 1
ATOM 909 N N . TRP A 1 117 ? -4.443 -12.152 3.033 1.00 91.19 117 TRP A N 1
ATOM 910 C CA . TRP A 1 117 ? -4.703 -10.858 2.420 1.00 91.19 117 TRP A CA 1
ATOM 911 C C . TRP A 1 117 ? -3.937 -10.710 1.111 1.00 91.19 117 TRP A C 1
ATOM 913 O O . TRP A 1 117 ? -2.837 -11.226 0.919 1.00 91.19 117 TRP A O 1
ATOM 923 N N . SER A 1 118 ? -4.525 -9.979 0.170 1.00 91.19 118 SER A N 1
ATOM 924 C CA . SER A 1 118 ? -3.880 -9.718 -1.112 1.00 91.19 118 SER A CA 1
ATOM 925 C C . SER A 1 118 ? -4.357 -8.432 -1.761 1.00 91.19 118 SER A C 1
ATOM 927 O O . SER A 1 118 ? -5.456 -7.947 -1.490 1.00 91.19 118 SER A O 1
ATOM 929 N N . LEU A 1 119 ? -3.538 -7.910 -2.668 1.00 90.81 119 LEU A N 1
ATOM 930 C CA . LEU A 1 119 ? -3.917 -6.856 -3.598 1.00 90.81 119 LEU A CA 1
ATOM 931 C C . LEU A 1 119 ? -3.957 -7.417 -5.012 1.00 90.81 119 LEU A C 1
ATOM 933 O O . LEU A 1 119 ? -3.075 -8.167 -5.405 1.00 90.81 119 LEU A O 1
ATOM 937 N N . THR A 1 120 ? -4.940 -7.029 -5.811 1.00 87.94 120 THR A N 1
ATOM 938 C CA . THR A 1 120 ? -4.926 -7.280 -7.254 1.00 87.94 120 THR A CA 1
ATOM 939 C C . THR A 1 120 ? -4.647 -5.973 -7.971 1.00 87.94 120 THR A C 1
ATOM 941 O O . THR A 1 120 ? -5.464 -5.059 -7.910 1.00 87.94 120 THR A O 1
ATOM 944 N N . VAL A 1 121 ? -3.509 -5.882 -8.655 1.00 82.56 121 VAL A N 1
ATOM 945 C CA . VAL A 1 121 ? -3.074 -4.699 -9.404 1.00 82.56 121 VAL A CA 1
ATOM 946 C C . VAL A 1 121 ? -3.046 -5.052 -10.886 1.00 82.56 121 VAL A C 1
ATOM 948 O O . VAL A 1 121 ? -2.353 -5.981 -11.295 1.00 82.56 121 VAL A O 1
ATOM 951 N N . ALA A 1 122 ? -3.830 -4.327 -11.691 1.00 72.44 122 ALA A N 1
ATOM 952 C CA . ALA A 1 122 ? -3.934 -4.539 -13.139 1.00 72.44 122 ALA A CA 1
ATOM 953 C C . ALA A 1 122 ? -4.221 -6.006 -13.543 1.00 72.44 122 ALA A C 1
ATOM 955 O O . ALA A 1 122 ? -3.751 -6.499 -14.565 1.00 72.44 122 ALA A O 1
ATOM 956 N N . GLY A 1 123 ? -5.029 -6.702 -12.737 1.00 70.75 123 GLY A N 1
ATOM 957 C CA . GLY A 1 123 ? -5.440 -8.084 -12.990 1.00 70.75 123 GLY A CA 1
ATOM 958 C C . GLY A 1 123 ? -4.505 -9.152 -12.427 1.00 70.75 123 GLY A C 1
ATOM 959 O O . GLY A 1 123 ? -4.838 -10.331 -12.546 1.00 70.75 123 GLY A O 1
ATOM 960 N N . THR A 1 124 ? -3.404 -8.771 -11.771 1.00 76.38 124 THR A N 1
ATOM 961 C CA . THR A 1 124 ? -2.526 -9.741 -11.121 1.00 76.38 124 THR A CA 1
ATOM 962 C C . THR A 1 124 ? -2.459 -9.574 -9.606 1.00 76.38 124 THR A C 1
ATOM 964 O O . THR A 1 124 ? -2.458 -8.463 -9.082 1.00 76.38 124 THR A O 1
ATOM 967 N N . ARG A 1 125 ? -2.463 -10.713 -8.905 1.00 86.06 125 ARG A N 1
ATOM 968 C CA . ARG A 1 125 ? -2.506 -10.816 -7.446 1.00 86.06 125 ARG A CA 1
ATOM 969 C C . ARG A 1 125 ? -1.101 -10.711 -6.841 1.00 86.06 125 ARG A C 1
ATOM 971 O O . ARG A 1 125 ? -0.208 -11.464 -7.221 1.00 86.06 125 ARG A O 1
ATOM 978 N N . LEU A 1 126 ? -0.969 -9.842 -5.848 1.00 88.81 126 LEU A N 1
ATOM 979 C CA . LEU A 1 126 ? 0.168 -9.661 -4.955 1.00 88.81 126 LEU A CA 1
ATOM 980 C C . LEU A 1 126 ? -0.246 -10.075 -3.545 1.00 88.81 126 LEU A C 1
ATOM 982 O O . LEU A 1 126 ? -1.295 -9.645 -3.062 1.00 88.81 126 LEU A O 1
ATOM 986 N N . TYR A 1 127 ? 0.560 -10.898 -2.886 1.00 91.12 127 TYR A N 1
ATOM 987 C CA . TYR A 1 127 ? 0.293 -11.370 -1.528 1.00 91.12 127 TYR A CA 1
ATOM 988 C C . TYR A 1 127 ? 1.603 -11.731 -0.809 1.00 91.12 127 TYR A C 1
ATOM 990 O O . TYR A 1 127 ? 2.546 -12.170 -1.470 1.00 91.12 127 TYR A O 1
ATOM 998 N N . PRO A 1 128 ? 1.686 -11.570 0.522 1.00 91.31 128 PRO A N 1
ATOM 999 C CA . PRO A 1 128 ? 2.815 -12.062 1.308 1.00 91.31 128 PRO A CA 1
ATOM 1000 C C . PRO A 1 128 ? 3.045 -13.571 1.142 1.00 91.31 128 PRO A C 1
ATOM 1002 O O . PRO A 1 128 ? 2.104 -14.364 1.136 1.00 91.31 128 PRO A O 1
ATOM 1005 N N . GLY A 1 129 ? 4.308 -13.974 1.019 1.00 90.50 129 GLY A N 1
ATOM 1006 C CA . GLY A 1 129 ? 4.758 -15.345 0.774 1.00 90.50 129 GLY A CA 1
ATOM 1007 C C . GLY A 1 129 ? 4.893 -15.723 -0.704 1.00 90.50 129 GLY A C 1
ATOM 1008 O O . GLY A 1 129 ? 5.212 -16.871 -1.004 1.00 90.50 129 GLY A O 1
ATOM 1009 N N . MET A 1 130 ? 4.640 -14.798 -1.634 1.00 90.25 130 MET A N 1
ATOM 1010 C CA . MET A 1 130 ? 4.891 -15.026 -3.058 1.00 90.25 130 MET A CA 1
ATOM 1011 C C . MET A 1 130 ? 6.376 -14.873 -3.414 1.00 90.25 130 MET A C 1
ATOM 1013 O O . MET A 1 130 ? 7.060 -14.021 -2.846 1.00 90.25 130 MET A O 1
ATOM 1017 N N . ASP A 1 131 ? 6.846 -15.632 -4.406 1.00 91.69 131 ASP A N 1
ATOM 1018 C CA . ASP A 1 131 ? 8.224 -15.536 -4.900 1.00 91.69 131 ASP A CA 1
ATOM 1019 C C . ASP A 1 131 ? 8.498 -14.158 -5.520 1.00 91.69 131 ASP A C 1
ATOM 1021 O O . ASP A 1 131 ? 7.703 -13.642 -6.317 1.00 91.69 131 ASP A O 1
ATOM 1025 N N . VAL A 1 132 ? 9.660 -13.576 -5.223 1.00 88.94 132 VAL A N 1
ATOM 1026 C CA . VAL A 1 132 ? 10.075 -12.295 -5.812 1.00 88.94 132 VAL A CA 1
ATOM 1027 C C . VAL A 1 132 ? 10.250 -12.410 -7.329 1.00 88.94 132 VAL A C 1
ATOM 1029 O O . VAL A 1 132 ? 9.947 -11.462 -8.057 1.00 88.94 132 VAL A O 1
ATOM 1032 N N . GLU A 1 133 ? 10.645 -13.578 -7.839 1.00 88.75 133 GLU A N 1
ATOM 1033 C CA . GLU A 1 133 ? 10.729 -13.847 -9.280 1.00 88.75 133 GLU A CA 1
ATOM 1034 C C . GLU A 1 133 ? 9.384 -13.689 -10.009 1.00 88.75 133 GLU A C 1
ATOM 1036 O O . GLU A 1 133 ? 9.361 -13.407 -11.210 1.00 88.75 133 GLU A O 1
ATOM 1041 N N . ALA A 1 134 ? 8.256 -13.824 -9.301 1.00 87.94 134 ALA A N 1
ATOM 1042 C CA . ALA A 1 134 ? 6.936 -13.613 -9.884 1.00 87.94 134 ALA A CA 1
ATOM 1043 C C . ALA A 1 134 ? 6.622 -12.122 -10.106 1.00 87.94 134 ALA A C 1
ATOM 1045 O O . ALA A 1 134 ? 5.754 -11.797 -10.920 1.00 87.94 134 ALA A O 1
ATOM 1046 N N . LEU A 1 135 ? 7.322 -11.199 -9.433 1.00 87.25 135 LEU A N 1
ATOM 1047 C CA . LEU A 1 135 ? 7.195 -9.758 -9.666 1.00 87.25 135 LEU A CA 1
ATOM 1048 C C . LEU A 1 135 ? 7.651 -9.385 -11.083 1.00 87.25 135 LEU A C 1
ATOM 1050 O O . LEU A 1 135 ? 8.463 -10.068 -11.701 1.00 87.25 135 LEU A O 1
ATOM 1054 N N . SER A 1 136 ? 7.166 -8.263 -11.615 1.00 84.75 136 SER A N 1
ATOM 1055 C CA . SER A 1 136 ? 7.635 -7.778 -12.918 1.00 84.75 136 SER A CA 1
ATOM 1056 C C . SER A 1 136 ? 9.126 -7.388 -12.889 1.00 84.75 136 SER A C 1
ATOM 1058 O O . SER A 1 136 ? 9.600 -6.877 -11.868 1.00 84.75 136 SER A O 1
ATOM 1060 N N . PRO A 1 137 ? 9.880 -7.540 -13.999 1.00 85.31 137 PRO A N 1
ATOM 1061 C CA . PRO A 1 137 ? 11.321 -7.276 -14.020 1.00 85.31 137 PRO A CA 1
ATOM 1062 C C . PRO A 1 137 ? 11.677 -5.845 -13.610 1.00 85.31 137 PRO A C 1
ATOM 1064 O O . PRO A 1 137 ? 12.689 -5.618 -12.955 1.00 85.31 137 PRO A O 1
ATOM 1067 N N . SER A 1 138 ? 10.828 -4.872 -13.951 1.00 81.81 138 SER A N 1
ATOM 1068 C CA . SER A 1 138 ? 11.024 -3.469 -13.575 1.00 81.81 138 SER A CA 1
ATOM 1069 C C . SER A 1 138 ? 10.865 -3.227 -12.073 1.00 81.81 138 SER A C 1
ATOM 1071 O O . SER A 1 138 ? 11.517 -2.337 -11.534 1.00 81.81 138 SER A O 1
ATOM 1073 N N . VAL A 1 139 ? 10.035 -4.015 -11.384 1.00 84.81 139 VAL A N 1
ATOM 1074 C CA . VAL A 1 139 ? 9.929 -3.962 -9.920 1.00 84.81 139 VAL A CA 1
ATOM 1075 C C . VAL A 1 139 ? 11.098 -4.695 -9.277 1.00 84.81 139 VAL A C 1
ATOM 1077 O O . VAL A 1 139 ? 11.719 -4.135 -8.380 1.00 84.81 139 VAL A O 1
ATOM 1080 N N . GLN A 1 140 ? 11.479 -5.871 -9.785 1.00 86.50 140 GLN A N 1
ATOM 1081 C CA . GLN A 1 140 ? 12.671 -6.582 -9.304 1.00 86.50 140 GLN A CA 1
ATOM 1082 C C . GLN A 1 140 ? 13.933 -5.705 -9.407 1.00 86.50 140 GLN A C 1
ATOM 1084 O O . GLN A 1 140 ? 14.687 -5.578 -8.444 1.00 86.50 140 GLN A O 1
ATOM 1089 N N . ALA A 1 141 ? 14.125 -5.021 -10.540 1.00 82.75 141 ALA A N 1
ATOM 1090 C CA . ALA A 1 141 ? 15.246 -4.104 -10.761 1.00 82.75 141 ALA A CA 1
ATOM 1091 C C . ALA A 1 141 ? 15.213 -2.854 -9.859 1.00 82.75 141 ALA A C 1
ATOM 1093 O O . ALA A 1 141 ? 16.233 -2.188 -9.691 1.00 82.75 141 ALA A O 1
ATOM 1094 N N . GLY A 1 142 ? 14.050 -2.523 -9.289 1.00 80.62 142 GLY A N 1
ATOM 1095 C CA . GLY A 1 142 ? 13.860 -1.396 -8.380 1.00 80.62 142 GLY A CA 1
ATOM 1096 C C . GLY A 1 142 ? 14.219 -1.684 -6.918 1.00 80.62 142 GLY A C 1
ATOM 1097 O O . GLY A 1 142 ? 14.112 -0.759 -6.105 1.00 80.62 142 GLY A O 1
ATOM 1098 N N . ARG A 1 143 ? 14.621 -2.921 -6.577 1.00 85.69 143 ARG A N 1
ATOM 1099 C CA . ARG A 1 143 ? 14.982 -3.333 -5.209 1.00 85.69 143 ARG A CA 1
ATOM 1100 C C . ARG A 1 143 ? 16.134 -2.497 -4.666 1.00 85.69 143 ARG A C 1
ATOM 1102 O O . ARG A 1 143 ? 17.134 -2.240 -5.337 1.00 85.69 143 ARG A O 1
ATOM 1109 N N . LYS A 1 144 ? 15.986 -2.078 -3.415 1.00 83.31 144 LYS A N 1
ATOM 1110 C CA . LYS A 1 144 ? 16.996 -1.374 -2.626 1.00 83.31 144 LYS A CA 1
ATOM 1111 C C . LYS A 1 144 ? 17.176 -2.114 -1.312 1.00 83.31 144 LYS A C 1
ATOM 1113 O O . LYS A 1 144 ? 16.196 -2.620 -0.775 1.00 83.31 144 LYS A O 1
ATOM 1118 N N . ALA A 1 145 ? 18.399 -2.124 -0.790 1.00 79.00 145 ALA A N 1
ATOM 1119 C CA . ALA A 1 145 ? 18.650 -2.605 0.563 1.00 79.00 145 ALA A CA 1
ATOM 1120 C C . ALA A 1 145 ? 17.810 -1.795 1.566 1.00 79.00 145 ALA A C 1
ATOM 1122 O O . ALA A 1 145 ? 17.754 -0.561 1.479 1.00 79.00 145 ALA A O 1
ATOM 1123 N N . GLY A 1 146 ? 17.135 -2.492 2.474 1.00 63.59 146 GLY A N 1
ATOM 1124 C CA . GLY A 1 146 ? 16.415 -1.898 3.589 1.00 63.59 146 GLY A CA 1
ATOM 1125 C C . GLY A 1 146 ? 17.382 -1.551 4.718 1.00 63.59 146 GLY A C 1
ATOM 1126 O O . GLY A 1 146 ? 18.236 -2.350 5.076 1.00 63.59 146 GLY A O 1
ATOM 1127 N N . ASP A 1 147 ? 17.258 -0.352 5.285 1.00 54.03 147 ASP A N 1
ATOM 1128 C CA . ASP A 1 147 ? 17.832 -0.035 6.598 1.00 54.03 147 ASP A CA 1
ATOM 1129 C C . ASP A 1 147 ? 16.655 0.009 7.584 1.00 54.03 147 ASP A C 1
ATOM 1131 O O . ASP A 1 147 ? 15.903 0.986 7.647 1.00 54.03 147 ASP A O 1
ATOM 1135 N N . THR A 1 148 ? 16.398 -1.109 8.260 1.00 51.78 148 THR A N 1
ATOM 1136 C CA . THR A 1 148 ? 15.142 -1.420 8.971 1.00 51.78 148 THR A CA 1
ATOM 1137 C C . THR A 1 148 ? 15.071 -0.855 10.387 1.00 51.78 148 THR A C 1
ATOM 1139 O O . THR A 1 148 ? 14.465 -1.434 11.281 1.00 51.78 148 THR A O 1
ATOM 1142 N N . SER A 1 149 ? 15.599 0.347 10.615 1.00 38.94 149 SER A N 1
ATOM 1143 C CA . SER A 1 149 ? 15.538 0.999 11.938 1.00 38.94 149 SER A CA 1
ATOM 1144 C C . SER A 1 149 ? 14.120 1.350 12.440 1.00 38.94 149 SER A C 1
ATOM 1146 O O . SER A 1 149 ? 13.981 1.878 13.541 1.00 38.94 149 SER A O 1
ATOM 1148 N N . THR A 1 150 ? 13.064 1.094 11.658 1.00 40.09 150 THR A N 1
ATOM 1149 C CA . THR A 1 150 ? 11.671 1.479 11.971 1.00 40.09 150 THR A CA 1
ATOM 1150 C C . THR A 1 150 ? 10.693 0.315 12.145 1.00 40.09 150 THR A C 1
ATOM 1152 O O . THR A 1 150 ? 9.529 0.567 12.449 1.00 40.09 150 THR A O 1
ATOM 1155 N N . PHE A 1 151 ? 11.135 -0.934 11.987 1.00 45.72 151 PHE A N 1
ATOM 1156 C CA . PHE A 1 151 ? 10.275 -2.111 12.096 1.00 45.72 151 PHE A CA 1
ATOM 1157 C C . PHE A 1 151 ? 10.919 -3.114 13.055 1.00 45.72 151 PHE A C 1
ATOM 1159 O O . PHE A 1 151 ? 12.061 -3.503 12.852 1.00 45.72 151 PHE A O 1
ATOM 1166 N N . ASP A 1 152 ? 10.187 -3.580 14.068 1.00 43.59 152 ASP A N 1
ATOM 1167 C CA . ASP A 1 152 ? 10.595 -4.714 14.920 1.00 43.59 152 ASP A CA 1
ATOM 1168 C C . ASP A 1 152 ? 10.501 -6.072 14.169 1.00 43.59 152 ASP A C 1
ATOM 1170 O O . ASP A 1 152 ? 10.402 -7.131 14.788 1.00 43.59 152 ASP A O 1
ATOM 1174 N N . ALA A 1 153 ? 10.515 -6.054 12.830 1.00 46.19 153 ALA A N 1
ATOM 1175 C CA . ALA A 1 153 ? 10.570 -7.229 11.966 1.00 46.19 153 ALA A CA 1
ATOM 1176 C C . ALA A 1 153 ? 12.043 -7.514 11.647 1.00 46.19 153 ALA A C 1
ATOM 1178 O O . ALA A 1 153 ? 12.703 -6.714 10.985 1.00 46.19 153 ALA A O 1
ATOM 1179 N N . GLN A 1 154 ? 12.578 -8.612 12.184 1.00 47.34 154 GLN A N 1
ATOM 1180 C CA . GLN A 1 154 ? 14.025 -8.856 12.220 1.00 47.34 154 GLN A CA 1
ATOM 1181 C C . GLN A 1 154 ? 14.650 -9.288 10.882 1.00 47.34 154 GLN A C 1
ATOM 1183 O O . GLN A 1 154 ? 15.873 -9.317 10.819 1.00 47.34 154 GLN A O 1
ATOM 1188 N N . ASP A 1 155 ? 13.867 -9.512 9.818 1.00 58.94 155 ASP A N 1
ATOM 1189 C CA . ASP A 1 155 ? 14.353 -10.207 8.611 1.00 58.94 155 ASP A CA 1
ATOM 1190 C C . ASP A 1 155 ? 14.039 -9.490 7.270 1.00 58.94 155 ASP A C 1
ATOM 1192 O O . ASP A 1 155 ? 14.134 -10.087 6.200 1.00 58.94 155 ASP A O 1
ATOM 1196 N N . ILE A 1 156 ? 13.686 -8.194 7.291 1.00 61.16 156 ILE A N 1
ATOM 1197 C CA . ILE A 1 156 ? 13.476 -7.422 6.049 1.00 61.16 156 ILE A CA 1
ATOM 1198 C C . ILE A 1 156 ? 14.830 -6.962 5.483 1.00 61.16 156 ILE A C 1
ATOM 1200 O O . ILE A 1 156 ? 15.460 -6.044 6.015 1.00 61.16 156 ILE A O 1
ATOM 1204 N N . ASP A 1 157 ? 15.235 -7.537 4.352 1.00 72.88 157 ASP A N 1
ATOM 1205 C CA . ASP A 1 157 ? 16.529 -7.252 3.716 1.00 72.88 157 ASP A CA 1
ATOM 1206 C C . ASP A 1 157 ? 16.436 -6.189 2.616 1.00 72.88 157 ASP A C 1
ATOM 1208 O O . ASP A 1 157 ? 17.317 -5.331 2.464 1.00 72.88 157 ASP A O 1
ATOM 1212 N N . SER A 1 158 ? 15.350 -6.206 1.839 1.00 85.75 158 SER A N 1
ATOM 1213 C CA . SER A 1 158 ? 15.170 -5.284 0.721 1.00 85.75 158 SER A CA 1
ATOM 1214 C C . SER A 1 158 ? 13.731 -4.820 0.542 1.00 85.75 158 SER A C 1
ATOM 1216 O O . SER A 1 158 ? 12.771 -5.402 1.046 1.00 85.75 158 SER A O 1
ATOM 1218 N N . PHE A 1 159 ? 13.571 -3.713 -0.182 1.00 88.56 159 PHE A N 1
ATOM 1219 C CA . PHE A 1 159 ? 12.258 -3.205 -0.553 1.00 88.56 159 PHE A CA 1
ATOM 1220 C C . PHE A 1 159 ? 12.248 -2.583 -1.947 1.00 88.56 159 PHE A C 1
ATOM 1222 O O . PHE A 1 159 ? 13.273 -2.123 -2.461 1.00 88.56 159 PHE A O 1
ATOM 1229 N N . VAL A 1 160 ? 11.058 -2.501 -2.539 1.00 88.75 160 VAL A N 1
ATOM 1230 C CA . VAL A 1 160 ? 10.790 -1.727 -3.754 1.00 88.75 160 VAL A CA 1
ATOM 1231 C C . VAL A 1 160 ? 9.726 -0.687 -3.460 1.00 88.75 160 VAL A C 1
ATOM 1233 O O . VAL A 1 160 ? 8.664 -1.018 -2.946 1.00 88.75 160 VAL A O 1
ATOM 1236 N N . ALA A 1 161 ? 9.994 0.565 -3.825 1.00 89.62 161 ALA A N 1
ATOM 1237 C CA . ALA A 1 161 ? 9.005 1.636 -3.796 1.00 89.62 161 ALA A CA 1
ATOM 1238 C C . ALA A 1 161 ? 8.418 1.855 -5.192 1.00 89.62 161 ALA A C 1
ATOM 1240 O O . ALA A 1 161 ? 9.153 2.144 -6.139 1.00 89.62 161 ALA A O 1
ATOM 1241 N N . ILE A 1 162 ? 7.098 1.743 -5.298 1.00 90.88 162 ILE A N 1
ATOM 1242 C CA . ILE A 1 162 ? 6.320 1.927 -6.519 1.00 90.88 162 ILE A CA 1
ATOM 1243 C C . ILE A 1 162 ? 5.427 3.160 -6.309 1.00 90.88 162 ILE A C 1
ATOM 1245 O O . ILE A 1 162 ? 4.360 3.053 -5.695 1.00 90.88 162 ILE A O 1
ATOM 1249 N N . PRO A 1 163 ? 5.862 4.354 -6.751 1.00 91.25 163 PRO A N 1
ATOM 1250 C CA . PRO A 1 163 ? 5.088 5.575 -6.591 1.00 91.25 163 PRO A CA 1
ATOM 1251 C C . PRO A 1 163 ? 3.810 5.549 -7.430 1.00 91.25 163 PRO A C 1
ATOM 1253 O O . PRO A 1 163 ? 3.721 4.871 -8.457 1.00 91.25 163 PRO A O 1
ATOM 1256 N N . ILE A 1 164 ? 2.832 6.335 -6.995 1.00 90.62 164 ILE A N 1
ATOM 1257 C CA . ILE A 1 164 ? 1.568 6.525 -7.700 1.00 90.62 164 ILE A CA 1
ATOM 1258 C C . ILE A 1 164 ? 1.635 7.837 -8.479 1.00 90.62 164 ILE A C 1
ATOM 1260 O O . ILE A 1 164 ? 1.985 8.881 -7.926 1.00 90.62 164 ILE A O 1
ATOM 1264 N N . ALA A 1 165 ? 1.287 7.799 -9.761 1.00 90.50 165 ALA A N 1
ATOM 1265 C CA . ALA A 1 165 ? 1.198 9.001 -10.578 1.00 90.50 165 ALA A CA 1
ATOM 1266 C C . ALA A 1 165 ? -0.049 9.828 -10.222 1.00 90.50 165 ALA A C 1
ATOM 1268 O O . ALA A 1 165 ? -1.109 9.278 -9.920 1.00 90.50 165 ALA A O 1
ATOM 1269 N N . ALA A 1 166 ? 0.067 11.154 -10.290 1.00 88.88 166 ALA A N 1
ATOM 1270 C CA . ALA A 1 166 ? -1.046 12.072 -10.083 1.00 88.88 166 ALA A CA 1
ATOM 1271 C C . ALA A 1 166 ? -2.140 11.884 -11.159 1.00 88.88 166 ALA A C 1
ATOM 1273 O O . ALA A 1 166 ? -1.826 11.469 -12.289 1.00 88.88 166 ALA A O 1
ATOM 1274 N N . PRO A 1 167 ? -3.411 12.215 -10.846 1.00 84.81 167 PRO A N 1
ATOM 1275 C CA . PRO A 1 167 ? -4.473 12.287 -11.844 1.00 84.81 167 PRO A CA 1
ATOM 1276 C C . PRO A 1 167 ? -4.051 13.153 -13.036 1.00 84.81 167 PRO A C 1
ATOM 1278 O O . PRO A 1 167 ? -3.344 14.144 -12.871 1.00 84.81 167 PRO A O 1
ATOM 1281 N N . ASP A 1 168 ? -4.455 12.759 -14.243 1.00 80.31 168 ASP A N 1
ATOM 1282 C CA . ASP A 1 168 ? -4.183 13.484 -15.494 1.00 80.31 168 ASP A CA 1
ATOM 1283 C C . ASP A 1 168 ? -2.700 13.713 -15.844 1.00 80.31 168 ASP A C 1
ATOM 1285 O O . ASP A 1 168 ? -2.390 14.438 -16.797 1.00 80.31 168 ASP A O 1
ATOM 1289 N N . SER A 1 169 ? -1.770 13.051 -15.146 1.00 72.88 169 SER A N 1
ATOM 1290 C CA . SER A 1 169 ? -0.363 13.019 -15.544 1.00 72.88 169 SER A CA 1
ATOM 1291 C C . SER A 1 169 ? -0.251 12.518 -16.992 1.00 72.88 169 SER A C 1
ATOM 1293 O O . SER A 1 169 ? -0.679 11.422 -17.364 1.00 72.88 169 SER A O 1
ATOM 1295 N N . GLY A 1 170 ? 0.247 13.390 -17.871 1.00 59.69 170 GLY A N 1
ATOM 1296 C CA . GLY A 1 170 ? 0.255 13.131 -19.306 1.00 59.69 170 GLY A CA 1
ATOM 1297 C C . GLY A 1 170 ? 1.115 11.917 -19.663 1.00 59.69 170 GLY A C 1
ATOM 1298 O O . GLY A 1 170 ? 2.203 11.733 -19.133 1.00 59.69 170 GLY A O 1
ATOM 1299 N N . ARG A 1 171 ? 0.693 11.134 -20.665 1.00 55.50 171 ARG A N 1
ATOM 1300 C CA . ARG A 1 171 ? 1.455 9.974 -21.188 1.00 55.50 171 ARG A CA 1
ATOM 1301 C C . ARG A 1 171 ? 2.763 10.341 -21.919 1.00 55.50 171 ARG A C 1
ATOM 1303 O O . ARG A 1 171 ? 3.362 9.490 -22.571 1.00 55.50 171 ARG A O 1
ATOM 1310 N N . ARG A 1 172 ? 3.172 11.615 -21.916 1.00 55.44 172 ARG A N 1
ATOM 1311 C CA . ARG A 1 172 ? 4.386 12.111 -22.587 1.00 55.44 172 ARG A CA 1
ATOM 1312 C C . ARG A 1 172 ? 5.301 12.769 -21.561 1.00 55.44 172 ARG A C 1
ATOM 1314 O O . ARG A 1 172 ? 4.998 13.861 -21.097 1.00 55.44 172 ARG A O 1
ATOM 1321 N N . GLY A 1 173 ? 6.441 12.137 -21.297 1.00 64.75 173 GLY A N 1
ATOM 1322 C CA . GLY A 1 173 ? 7.424 12.594 -20.312 1.00 64.75 173 GLY A CA 1
ATOM 1323 C C . GLY A 1 173 ? 7.355 11.795 -19.011 1.00 64.75 173 GLY A C 1
ATOM 1324 O O . GLY A 1 173 ? 6.659 10.785 -18.938 1.00 64.75 173 GLY A O 1
ATOM 1325 N N . ALA A 1 174 ? 8.115 12.231 -18.006 1.00 76.19 174 ALA A N 1
ATOM 1326 C CA . ALA A 1 174 ? 8.014 11.667 -16.665 1.00 76.19 174 ALA A CA 1
ATOM 1327 C C . ALA A 1 174 ? 6.675 12.105 -16.042 1.00 76.19 174 ALA A C 1
ATOM 1329 O O . ALA A 1 174 ? 6.397 13.309 -16.043 1.00 76.19 174 ALA A O 1
ATOM 1330 N N . PRO A 1 175 ? 5.842 11.174 -15.547 1.00 83.56 175 PRO A N 1
ATOM 1331 C CA . PRO A 1 175 ? 4.587 11.542 -14.916 1.00 83.56 175 PRO A CA 1
ATOM 1332 C C . PRO A 1 175 ? 4.855 12.292 -13.611 1.00 83.56 175 PRO A C 1
ATOM 1334 O O . PRO A 1 175 ? 5.825 12.021 -12.898 1.00 83.56 175 PRO A O 1
ATOM 1337 N N . GLU A 1 176 ? 3.980 13.242 -13.297 1.00 89.00 176 GLU A N 1
ATOM 1338 C CA . GLU A 1 176 ? 3.952 13.849 -11.973 1.00 89.00 176 GLU A CA 1
ATOM 1339 C C . GLU A 1 176 ? 3.529 12.792 -10.951 1.00 89.00 176 GLU A C 1
ATOM 1341 O O . GLU A 1 176 ? 2.567 12.058 -11.175 1.00 89.00 176 GLU A O 1
ATOM 1346 N N . MET A 1 177 ? 4.259 12.699 -9.840 1.00 89.56 177 MET A N 1
ATOM 1347 C CA . MET A 1 177 ? 3.975 11.730 -8.784 1.00 89.56 177 MET A CA 1
ATOM 1348 C C . MET A 1 177 ? 3.084 12.356 -7.722 1.00 89.56 177 MET A C 1
ATOM 1350 O O . MET A 1 177 ? 3.339 13.465 -7.251 1.00 89.56 177 MET A O 1
ATOM 1354 N N . MET A 1 178 ? 2.064 11.615 -7.306 1.00 89.50 178 MET A N 1
ATOM 1355 C CA . MET A 1 178 ? 1.114 12.052 -6.300 1.00 89.50 178 MET A CA 1
ATOM 1356 C C . MET A 1 178 ? 1.826 12.292 -4.964 1.00 89.50 178 MET A C 1
ATOM 1358 O O . MET A 1 178 ? 2.650 11.484 -4.522 1.00 89.50 178 MET A O 1
ATOM 1362 N N . GLN A 1 179 ? 1.529 13.437 -4.339 1.00 87.44 179 GLN A N 1
ATOM 1363 C CA . GLN A 1 179 ? 2.185 13.894 -3.108 1.00 87.44 179 GLN A CA 1
ATOM 1364 C C . GLN A 1 179 ? 3.722 13.836 -3.202 1.00 87.44 179 GLN A C 1
ATOM 1366 O O . GLN A 1 179 ? 4.387 13.350 -2.290 1.00 87.44 179 GLN A O 1
ATOM 1371 N N . GLU A 1 180 ? 4.290 14.257 -4.338 1.00 87.31 180 GLU A N 1
ATOM 1372 C CA . GLU A 1 180 ? 5.742 14.251 -4.582 1.00 87.31 180 GLU A CA 1
ATOM 1373 C C . GLU A 1 180 ? 6.380 12.850 -4.426 1.00 87.31 180 GLU A C 1
ATOM 1375 O O . GLU A 1 180 ? 7.532 12.703 -4.012 1.00 87.31 180 GLU A O 1
ATOM 1380 N N . GLY A 1 181 ? 5.616 11.795 -4.739 1.00 83.44 181 GLY A N 1
ATOM 1381 C CA . GLY A 1 181 ? 6.045 10.397 -4.616 1.00 83.44 181 GLY A CA 1
ATOM 1382 C C . GLY A 1 181 ? 5.936 9.829 -3.202 1.00 83.44 181 GLY A C 1
ATOM 1383 O O . GLY A 1 181 ? 6.507 8.780 -2.920 1.00 83.44 181 GLY A O 1
ATOM 1384 N N . ARG A 1 182 ? 5.232 10.512 -2.294 1.00 87.81 182 ARG A N 1
ATOM 1385 C CA . ARG A 1 182 ? 4.939 9.997 -0.949 1.00 87.81 182 ARG A CA 1
ATOM 1386 C C . ARG A 1 182 ? 3.721 9.087 -0.913 1.00 87.81 182 ARG A C 1
ATOM 1388 O O . ARG A 1 182 ? 3.619 8.294 0.014 1.00 87.81 182 ARG A O 1
ATOM 1395 N N . ALA A 1 183 ? 2.844 9.179 -1.912 1.00 92.12 183 ALA A N 1
ATOM 1396 C CA . ALA A 1 183 ? 1.817 8.178 -2.139 1.00 92.12 183 ALA A CA 1
ATOM 1397 C C . ALA A 1 183 ? 2.397 7.029 -2.974 1.00 92.12 183 ALA A C 1
ATOM 1399 O O . ALA A 1 183 ? 2.734 7.214 -4.148 1.00 92.12 183 ALA A O 1
ATOM 1400 N N . GLN A 1 184 ? 2.569 5.863 -2.358 1.00 93.12 184 GLN A N 1
ATOM 1401 C CA . GLN A 1 184 ? 3.295 4.751 -2.970 1.00 93.12 184 GLN A CA 1
ATOM 1402 C C . GLN A 1 184 ? 2.907 3.402 -2.367 1.00 93.12 184 GLN A C 1
ATOM 1404 O O . GLN A 1 184 ? 2.472 3.322 -1.216 1.00 93.12 184 GLN A O 1
ATOM 1409 N N . PHE A 1 185 ? 3.142 2.346 -3.143 1.00 92.75 185 PHE A N 1
ATOM 1410 C CA . PHE A 1 185 ? 3.232 0.985 -2.632 1.00 92.75 185 PHE A CA 1
ATOM 1411 C C . PHE A 1 185 ? 4.692 0.643 -2.332 1.00 92.75 185 PHE A C 1
ATOM 1413 O O . PHE A 1 185 ? 5.600 1.021 -3.071 1.00 92.75 185 PHE A O 1
ATOM 1420 N N . LEU A 1 186 ? 4.915 -0.074 -1.245 1.00 92.12 186 LEU A N 1
ATOM 1421 C CA . LEU A 1 186 ? 6.186 -0.627 -0.822 1.00 92.12 186 LEU A CA 1
ATOM 1422 C C . LEU A 1 186 ? 6.021 -2.142 -0.769 1.00 92.12 186 LEU A C 1
ATOM 1424 O O . LEU A 1 186 ? 5.094 -2.639 -0.133 1.00 92.12 186 LEU A O 1
ATOM 1428 N N . LEU A 1 187 ? 6.905 -2.856 -1.451 1.00 92.31 187 LEU A N 1
ATOM 1429 C CA . LEU A 1 187 ? 7.000 -4.309 -1.374 1.00 92.31 187 LEU A CA 1
ATOM 1430 C C . LEU A 1 187 ? 8.280 -4.635 -0.625 1.00 92.31 187 LEU A C 1
ATOM 1432 O O . LEU A 1 187 ? 9.354 -4.268 -1.101 1.00 92.31 187 LEU A O 1
ATOM 1436 N N . PHE A 1 188 ? 8.163 -5.270 0.531 1.00 91.00 188 PHE A N 1
ATOM 1437 C CA . PHE A 1 188 ? 9.295 -5.717 1.333 1.00 91.00 188 PHE A CA 1
ATOM 1438 C C . PHE A 1 188 ? 9.556 -7.188 1.046 1.00 91.00 188 PHE A C 1
ATOM 1440 O O . PHE A 1 188 ? 8.613 -7.977 0.958 1.00 91.00 188 PHE A O 1
ATOM 1447 N N . ALA A 1 189 ? 10.824 -7.534 0.869 1.00 88.88 189 ALA A N 1
ATOM 1448 C CA . ALA A 1 189 ? 11.257 -8.876 0.537 1.00 88.88 189 ALA A CA 1
ATOM 1449 C C . ALA A 1 189 ? 12.361 -9.340 1.486 1.00 88.88 189 ALA A C 1
ATOM 1451 O O . ALA A 1 189 ? 13.206 -8.551 1.919 1.00 88.88 189 ALA A O 1
ATOM 1452 N N . ASN A 1 190 ? 12.336 -10.639 1.746 1.00 86.75 190 ASN A N 1
ATOM 1453 C CA . ASN A 1 190 ? 13.379 -11.366 2.445 1.00 86.75 190 ASN A CA 1
ATOM 1454 C C . ASN A 1 190 ? 14.376 -11.885 1.412 1.00 86.75 190 ASN A C 1
ATOM 1456 O O . ASN A 1 190 ? 13.984 -12.606 0.491 1.00 86.75 190 ASN A O 1
ATOM 1460 N N . ASP A 1 191 ? 15.649 -11.520 1.527 1.00 81.31 191 ASP A N 1
ATOM 1461 C CA . ASP A 1 191 ? 16.655 -11.894 0.532 1.00 81.31 191 ASP A CA 1
ATOM 1462 C C . ASP A 1 191 ? 17.162 -13.330 0.765 1.00 81.31 191 ASP A C 1
ATOM 1464 O O . ASP A 1 191 ? 17.682 -13.952 -0.163 1.00 81.31 191 ASP A O 1
ATOM 1468 N N . GLU A 1 192 ? 16.985 -13.890 1.970 1.00 82.94 192 GLU A N 1
ATOM 1469 C CA . GLU A 1 192 ? 17.344 -15.282 2.276 1.00 82.94 192 GLU A CA 1
ATOM 1470 C C . GLU A 1 192 ? 16.371 -16.293 1.658 1.00 82.94 192 GLU A C 1
ATOM 1472 O O . GLU A 1 192 ? 16.784 -17.351 1.174 1.00 82.94 192 GLU A O 1
ATOM 1477 N N . THR A 1 193 ? 15.076 -15.979 1.689 1.00 85.50 193 THR A N 1
ATOM 1478 C CA . THR A 1 193 ? 13.999 -16.847 1.185 1.00 85.50 193 THR A CA 1
ATOM 1479 C C . THR A 1 193 ? 13.485 -16.435 -0.196 1.00 85.50 193 THR A C 1
ATOM 1481 O O . THR A 1 193 ? 12.800 -17.228 -0.835 1.00 85.50 193 THR A O 1
ATOM 1484 N N . ASP A 1 194 ? 13.854 -15.240 -0.666 1.00 88.31 194 ASP A N 1
ATOM 1485 C CA . ASP A 1 194 ? 13.433 -14.607 -1.924 1.00 88.31 194 ASP A CA 1
ATOM 1486 C C . ASP A 1 194 ? 11.908 -14.548 -2.108 1.00 88.31 194 ASP A C 1
ATOM 1488 O O . ASP A 1 194 ? 11.366 -14.741 -3.200 1.00 88.31 194 ASP A O 1
ATOM 1492 N N . VAL A 1 195 ? 11.206 -14.239 -1.015 1.00 90.75 195 VAL A N 1
ATOM 1493 C CA . VAL A 1 195 ? 9.753 -14.030 -0.996 1.00 90.75 195 VAL A CA 1
ATOM 1494 C C . VAL A 1 195 ? 9.400 -12.608 -0.576 1.00 90.75 195 VAL A C 1
ATOM 1496 O O . VAL A 1 195 ? 10.137 -11.943 0.153 1.00 90.75 195 VAL A O 1
ATOM 1499 N N . VAL A 1 196 ? 8.238 -12.137 -1.026 1.00 90.44 196 VAL A N 1
ATOM 1500 C CA . VAL A 1 196 ? 7.623 -10.903 -0.525 1.00 90.44 196 VAL A CA 1
ATOM 1501 C C . VAL A 1 196 ? 7.085 -11.166 0.879 1.00 90.44 196 VAL A C 1
ATOM 1503 O O . VAL A 1 196 ? 6.219 -12.015 1.045 1.00 90.44 196 VAL A O 1
ATOM 1506 N N . GLU A 1 197 ? 7.548 -10.432 1.882 1.00 91.06 197 GLU A N 1
ATOM 1507 C CA . GLU A 1 197 ? 7.069 -10.564 3.266 1.00 91.06 197 GLU A CA 1
ATOM 1508 C C . GLU A 1 197 ? 5.919 -9.615 3.583 1.00 91.06 197 GLU A C 1
ATOM 1510 O O . GLU A 1 197 ? 5.038 -9.944 4.370 1.00 91.06 197 GLU A O 1
ATOM 1515 N N . MET A 1 198 ? 5.923 -8.425 2.982 1.00 92.88 198 MET A N 1
ATOM 1516 C CA . MET A 1 198 ? 4.948 -7.393 3.307 1.00 92.88 198 MET A CA 1
ATOM 1517 C C . MET A 1 198 ? 4.660 -6.505 2.106 1.00 92.88 198 MET A C 1
ATOM 1519 O O . MET A 1 198 ? 5.551 -6.104 1.352 1.00 92.88 198 MET A O 1
ATOM 1523 N N . ILE A 1 199 ? 3.392 -6.139 1.975 1.00 93.94 199 ILE A N 1
ATOM 1524 C CA . ILE A 1 199 ? 2.904 -5.148 1.027 1.00 93.94 199 ILE A CA 1
ATOM 1525 C C . ILE A 1 199 ? 2.368 -3.975 1.833 1.00 93.94 199 ILE A C 1
ATOM 1527 O O . ILE A 1 199 ? 1.503 -4.145 2.688 1.00 93.94 199 ILE A O 1
ATOM 1531 N N . ARG A 1 200 ? 2.851 -2.769 1.549 1.00 94.31 200 ARG A N 1
ATOM 1532 C CA . ARG A 1 200 ? 2.411 -1.561 2.240 1.00 94.31 200 ARG A CA 1
ATOM 1533 C C . ARG A 1 200 ? 2.013 -0.476 1.265 1.00 94.31 200 ARG A C 1
ATOM 1535 O O . ARG A 1 200 ? 2.803 -0.079 0.423 1.00 94.31 200 ARG A O 1
ATOM 1542 N N . PHE A 1 201 ? 0.831 0.082 1.432 1.00 95.06 201 PHE A N 1
ATOM 1543 C CA . PHE A 1 201 ? 0.467 1.371 0.869 1.00 95.06 201 PHE A CA 1
ATOM 1544 C C . PHE A 1 201 ? 0.680 2.472 1.906 1.00 95.06 201 PHE A C 1
ATOM 1546 O O . PHE A 1 201 ? 0.354 2.294 3.076 1.00 95.06 201 PHE A O 1
ATOM 1553 N N . THR A 1 202 ? 1.179 3.630 1.479 1.00 94.50 202 THR A N 1
ATOM 1554 C CA . THR A 1 202 ? 1.305 4.808 2.345 1.00 94.50 202 THR A CA 1
ATOM 1555 C C . THR A 1 202 ? 1.054 6.103 1.577 1.00 94.50 202 THR A C 1
ATOM 1557 O O . THR A 1 202 ? 1.351 6.172 0.383 1.00 94.50 202 THR A O 1
ATOM 1560 N N . ARG A 1 203 ? 0.517 7.124 2.262 1.00 92.94 203 ARG A N 1
ATOM 1561 C CA . ARG A 1 203 ? 0.376 8.521 1.807 1.00 92.94 203 ARG A CA 1
ATOM 1562 C C . ARG A 1 203 ? 0.540 9.499 2.983 1.00 92.94 203 ARG A C 1
ATOM 1564 O O . ARG A 1 203 ? 0.347 9.119 4.132 1.00 92.94 203 ARG A O 1
ATOM 1571 N N . LEU A 1 204 ? 0.865 10.769 2.714 1.00 86.62 204 LEU A N 1
ATOM 1572 C CA . LEU A 1 204 ? 1.029 11.810 3.752 1.00 86.62 204 LEU A CA 1
ATOM 1573 C C . LEU A 1 204 ? -0.285 12.195 4.442 1.00 86.62 204 LEU A C 1
ATOM 1575 O O . LEU A 1 204 ? -0.274 12.689 5.567 1.00 86.62 204 LEU A O 1
ATOM 1579 N N . GLY A 1 205 ? -1.397 12.024 3.740 1.00 85.06 205 GLY A N 1
ATOM 1580 C CA . GLY A 1 205 ? -2.730 12.388 4.190 1.00 85.06 205 GLY A CA 1
ATOM 1581 C C . GLY A 1 205 ? -3.773 12.072 3.118 1.00 85.06 205 GLY A C 1
ATOM 1582 O O . GLY A 1 205 ? -3.388 11.746 1.986 1.00 85.06 205 GLY A O 1
ATOM 1583 N N . PRO A 1 206 ? -5.066 12.163 3.461 1.00 84.38 206 PRO A N 1
ATOM 1584 C CA . PRO A 1 206 ? -6.162 12.069 2.498 1.00 84.38 206 PRO A CA 1
ATOM 1585 C C . PRO A 1 206 ? -6.039 13.092 1.357 1.00 84.38 206 PRO A C 1
ATOM 1587 O O . PRO A 1 206 ? -5.474 14.170 1.563 1.00 84.38 206 PRO A O 1
ATOM 1590 N N . TRP A 1 207 ? -6.522 12.740 0.159 1.00 81.25 207 TRP A N 1
ATOM 1591 C CA . TRP A 1 207 ? -6.514 13.594 -1.041 1.00 81.25 207 TRP A CA 1
ATOM 1592 C C . TRP A 1 207 ? -7.915 14.034 -1.450 1.00 81.25 207 TRP A C 1
ATOM 1594 O O . TRP A 1 207 ? -8.870 13.284 -1.158 1.00 81.25 207 TRP A O 1
#